Protein AF-A0A1G3QIR7-F1 (afdb_monomer)

Structure (mmCIF, N/CA/C/O backbone):
data_AF-A0A1G3QIR7-F1
#
_entry.id   AF-A0A1G3QIR7-F1
#
loop_
_atom_site.group_PDB
_atom_site.id
_atom_site.type_symbol
_atom_site.label_atom_id
_atom_site.label_alt_id
_atom_site.label_comp_id
_atom_site.label_asym_id
_atom_site.label_entity_id
_atom_site.label_seq_id
_atom_site.pdbx_PDB_ins_code
_atom_site.Cartn_x
_atom_site.Cartn_y
_atom_site.Cartn_z
_atom_site.occupancy
_atom_site.B_iso_or_equiv
_atom_site.auth_seq_id
_atom_site.auth_comp_id
_atom_site.auth_asym_id
_atom_site.auth_atom_id
_atom_site.pdbx_PDB_model_num
ATOM 1 N N . MET A 1 1 ? -0.977 30.554 19.341 1.00 33.47 1 MET A N 1
ATOM 2 C CA . MET A 1 1 ? -2.021 29.923 18.511 1.00 33.47 1 MET A CA 1
ATOM 3 C C . MET A 1 1 ? -1.297 29.178 17.407 1.00 33.47 1 MET A C 1
ATOM 5 O O . MET A 1 1 ? -0.684 29.834 16.578 1.00 33.47 1 MET A O 1
ATOM 9 N N . LYS A 1 2 ? -1.212 27.846 17.498 1.00 32.41 2 LYS A N 1
ATOM 10 C CA . LYS A 1 2 ? -0.685 27.012 16.411 1.00 32.41 2 LYS A CA 1
ATOM 11 C C . LYS A 1 2 ? -1.797 26.920 15.371 1.00 32.41 2 LYS A C 1
ATOM 13 O O . LYS A 1 2 ? -2.916 26.596 15.750 1.00 32.41 2 LYS A O 1
ATOM 18 N N . GLU A 1 3 ? -1.497 27.275 14.129 1.00 35.94 3 GLU A N 1
ATOM 19 C CA . GLU A 1 3 ? -2.380 27.031 12.990 1.00 35.94 3 GLU A CA 1
ATOM 20 C C . GLU A 1 3 ? -2.784 25.553 13.003 1.00 35.94 3 GLU A C 1
ATOM 22 O O . GLU A 1 3 ? -1.920 24.672 13.037 1.00 35.94 3 GLU A O 1
ATOM 27 N N . GLU A 1 4 ? -4.088 25.290 13.055 1.00 37.25 4 GLU A N 1
ATOM 28 C CA . GLU A 1 4 ? -4.647 23.958 12.856 1.00 37.25 4 GLU A CA 1
ATOM 29 C C . GLU A 1 4 ? -4.268 23.525 11.439 1.00 37.25 4 GLU A C 1
ATOM 31 O O . GLU A 1 4 ? -4.827 23.998 10.449 1.00 37.25 4 GLU A O 1
ATOM 36 N N . ARG A 1 5 ? -3.251 22.668 11.325 1.00 45.72 5 ARG A N 1
ATOM 37 C CA . ARG A 1 5 ? -3.038 21.906 10.101 1.00 45.72 5 ARG A CA 1
ATOM 38 C C . ARG A 1 5 ? -4.247 20.991 9.973 1.00 45.72 5 ARG A C 1
ATOM 40 O O . ARG A 1 5 ? -4.401 20.082 10.779 1.00 45.72 5 ARG A O 1
ATOM 47 N N . ASP A 1 6 ? -5.113 21.262 9.001 1.00 52.53 6 ASP A N 1
ATOM 48 C CA . ASP A 1 6 ? -6.174 20.340 8.590 1.00 52.53 6 ASP A CA 1
ATOM 49 C C . ASP A 1 6 ? -5.451 19.127 7.964 1.00 52.53 6 ASP A C 1
ATOM 51 O O . ASP A 1 6 ? -5.106 19.114 6.783 1.00 52.53 6 ASP A O 1
ATOM 55 N N . VAL A 1 7 ? -5.081 18.163 8.813 1.00 57.53 7 VAL A N 1
ATOM 56 C CA . VAL A 1 7 ? -4.316 16.937 8.494 1.00 57.53 7 VAL A CA 1
ATOM 57 C C . VAL A 1 7 ? -4.982 16.142 7.372 1.00 57.53 7 VAL A C 1
ATOM 59 O O . VAL A 1 7 ? -4.335 15.454 6.579 1.00 57.53 7 VAL A O 1
ATOM 62 N N . LEU A 1 8 ? -6.306 16.248 7.313 1.00 63.66 8 LEU A N 1
ATOM 63 C CA . LEU A 1 8 ? -7.156 15.546 6.378 1.00 63.66 8 LEU A CA 1
ATOM 64 C C . LEU A 1 8 ? -7.483 16.467 5.207 1.00 63.66 8 LEU A C 1
ATOM 66 O O . LEU A 1 8 ? -8.132 17.503 5.355 1.00 63.66 8 LEU A O 1
ATOM 70 N N . ASN A 1 9 ? -7.060 16.052 4.013 1.00 65.88 9 ASN A N 1
ATOM 71 C CA . ASN A 1 9 ? -7.535 16.672 2.786 1.00 65.88 9 ASN A CA 1
ATOM 72 C C . ASN A 1 9 ? -9.069 16.516 2.716 1.00 65.88 9 ASN A C 1
ATOM 74 O O . ASN A 1 9 ? -9.583 15.447 3.026 1.00 65.88 9 ASN A O 1
ATOM 78 N N . ARG A 1 10 ? -9.808 17.553 2.307 1.00 77.62 10 ARG A N 1
ATOM 79 C CA . ARG A 1 10 ? -11.273 17.490 2.130 1.00 77.62 10 ARG A CA 1
ATOM 80 C C . ARG A 1 10 ? -11.694 16.903 0.778 1.00 77.62 10 ARG A C 1
ATOM 82 O O . ARG A 1 10 ? -12.881 16.661 0.560 1.00 77.62 10 ARG A O 1
ATOM 89 N N . ASP A 1 11 ? -10.744 16.672 -0.125 1.00 87.81 11 ASP A N 1
ATOM 90 C CA . ASP A 1 11 ? -11.003 16.100 -1.444 1.00 87.81 11 ASP A CA 1
ATOM 91 C C . ASP A 1 11 ? -11.489 14.650 -1.352 1.00 87.81 11 ASP A C 1
ATOM 93 O O . ASP A 1 11 ? -10.944 13.834 -0.613 1.00 87.81 11 ASP A O 1
ATOM 97 N N . LYS A 1 12 ? -12.482 14.280 -2.168 1.00 92.50 12 LYS A N 1
ATOM 98 C CA . LYS A 1 12 ? -12.955 12.884 -2.241 1.00 92.50 12 LYS A CA 1
ATOM 99 C C . LYS A 1 12 ? -11.911 11.923 -2.812 1.00 92.50 12 LYS A C 1
ATOM 101 O O . LYS A 1 12 ? -11.917 10.747 -2.461 1.00 92.50 12 LYS A O 1
ATOM 106 N N . TYR A 1 13 ? -11.044 12.419 -3.689 1.00 95.75 13 TYR A N 1
ATOM 107 C CA . TYR A 1 13 ? -9.988 11.652 -4.339 1.00 95.75 13 TYR A CA 1
ATOM 108 C C . TYR A 1 13 ? -8.649 12.295 -4.014 1.00 95.75 13 TYR A C 1
ATOM 110 O O . TYR A 1 13 ? -8.437 13.469 -4.306 1.00 95.75 13 TYR A O 1
ATOM 118 N N . VAL A 1 14 ? -7.756 11.525 -3.405 1.00 96.62 14 VAL A N 1
ATOM 119 C CA . VAL A 1 14 ? -6.470 12.004 -2.908 1.00 96.62 14 VAL A CA 1
ATOM 120 C C . VAL A 1 14 ? -5.361 11.217 -3.586 1.00 96.62 14 VAL A C 1
ATOM 122 O O . VAL A 1 14 ? -5.343 9.991 -3.551 1.00 96.62 14 VAL A O 1
ATOM 125 N N . MET A 1 15 ? -4.428 11.926 -4.210 1.00 95.75 15 MET A N 1
ATOM 126 C CA . MET A 1 15 ? -3.299 11.336 -4.921 1.00 95.75 15 MET A CA 1
ATOM 127 C C . MET A 1 15 ? -2.013 12.002 -4.422 1.00 95.75 15 MET A C 1
ATOM 129 O O . MET A 1 15 ? -1.835 13.196 -4.675 1.00 95.75 15 MET A O 1
ATOM 133 N N . PRO A 1 16 ? -1.138 11.287 -3.692 1.00 93.31 16 PRO A N 1
ATOM 134 C CA . PRO A 1 16 ? 0.139 11.838 -3.261 1.00 93.31 16 PRO A CA 1
ATOM 135 C C . PRO A 1 16 ? 1.007 12.213 -4.469 1.00 93.31 16 PRO A C 1
ATOM 137 O O . PRO A 1 16 ? 1.248 11.392 -5.365 1.00 93.31 16 PRO A O 1
ATOM 140 N N . GLY A 1 17 ? 1.477 13.462 -4.494 1.00 91.75 17 GLY A N 1
ATOM 141 C CA . GLY A 1 17 ? 2.502 13.894 -5.435 1.00 91.75 17 GLY A CA 1
ATOM 142 C C . GLY A 1 17 ? 3.875 13.288 -5.110 1.00 91.75 17 GLY A C 1
ATOM 143 O O . GLY A 1 17 ? 4.043 12.666 -4.063 1.00 91.75 17 GLY A O 1
ATOM 144 N N . PRO A 1 18 ? 4.879 13.470 -5.983 1.00 89.88 18 PRO A N 1
ATOM 145 C CA . PRO A 1 18 ? 6.249 13.017 -5.734 1.00 89.88 18 PRO A CA 1
ATOM 146 C C . PRO A 1 18 ? 6.798 13.486 -4.375 1.00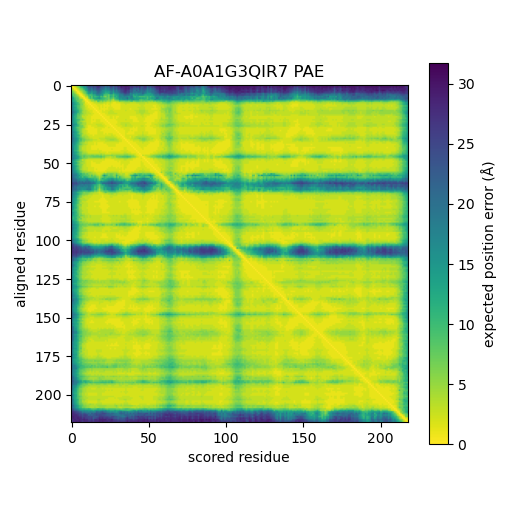 89.88 18 PRO A C 1
ATOM 148 O O . PRO A 1 18 ? 6.770 14.681 -4.090 1.00 89.88 18 PRO A O 1
ATOM 151 N N . ASP A 1 19 ? 7.329 12.560 -3.570 1.00 89.62 19 ASP A N 1
ATOM 152 C CA . ASP A 1 19 ? 7.847 12.792 -2.209 1.00 89.62 19 ASP A CA 1
ATOM 153 C C . ASP A 1 19 ? 6.813 13.355 -1.199 1.00 89.62 19 ASP A C 1
ATOM 155 O O . ASP A 1 19 ? 7.174 13.859 -0.126 1.00 89.62 19 ASP A O 1
ATOM 159 N N . GLU A 1 20 ? 5.517 13.270 -1.510 1.00 92.38 20 GLU A N 1
ATOM 160 C CA . GLU A 1 20 ? 4.443 13.682 -0.606 1.00 92.38 20 GLU A CA 1
ATOM 161 C C . GLU A 1 20 ? 3.877 12.512 0.196 1.00 92.38 20 GLU A C 1
ATOM 163 O O . GLU A 1 20 ? 3.759 11.389 -0.295 1.00 92.38 20 GLU A O 1
ATOM 168 N N . VAL A 1 21 ? 3.441 12.826 1.417 1.00 95.50 21 VAL A N 1
ATOM 169 C CA . VAL A 1 21 ? 2.568 11.988 2.240 1.00 95.50 21 VAL A CA 1
ATOM 170 C C . VAL A 1 21 ? 1.166 12.586 2.210 1.00 95.50 21 VAL A C 1
ATOM 172 O O . VAL A 1 21 ? 0.997 13.800 2.351 1.00 95.50 21 VAL A O 1
ATOM 175 N N . LYS A 1 22 ? 0.147 11.744 2.036 1.00 96.25 22 LYS A N 1
ATOM 176 C CA . LYS A 1 22 ? -1.257 12.143 2.177 1.00 96.25 22 LYS A CA 1
ATOM 177 C C . LYS A 1 22 ? -2.012 11.147 3.036 1.00 96.25 22 LYS A C 1
ATOM 179 O O . LYS A 1 22 ? -1.756 9.947 2.962 1.00 96.25 22 LYS A O 1
ATOM 184 N N . CYS A 1 23 ? -2.986 11.666 3.775 1.00 95.75 23 CYS A N 1
ATOM 185 C CA . CYS A 1 23 ? -3.906 10.888 4.591 1.00 95.75 23 CYS A CA 1
ATOM 186 C C . CYS A 1 23 ? -5.335 11.021 4.067 1.00 95.75 23 CYS A C 1
ATOM 188 O O . CYS A 1 23 ? -5.716 12.066 3.532 1.00 95.75 23 CYS A O 1
ATOM 190 N N . ILE A 1 24 ? -6.115 9.961 4.243 1.00 95.50 24 ILE A N 1
ATOM 191 C CA . ILE A 1 24 ? -7.542 9.918 3.950 1.00 95.50 24 ILE A CA 1
ATOM 192 C C . ILE A 1 24 ? -8.318 9.340 5.140 1.00 95.50 24 ILE A C 1
ATOM 194 O O . ILE A 1 24 ? -7.818 8.500 5.893 1.00 95.50 24 ILE A O 1
ATOM 198 N N . ALA A 1 25 ? -9.561 9.782 5.275 1.00 94.12 25 ALA A N 1
ATOM 199 C CA . ALA A 1 25 ? -10.549 9.342 6.249 1.00 94.12 25 ALA A CA 1
ATOM 200 C C . ALA A 1 25 ? -11.723 8.618 5.545 1.00 94.12 25 ALA A C 1
ATOM 202 O O . ALA A 1 25 ? -11.760 8.547 4.309 1.00 94.12 25 ALA A O 1
ATOM 203 N N . PRO A 1 26 ? -12.697 8.059 6.291 1.00 94.25 26 PRO A N 1
ATOM 204 C CA . PRO A 1 26 ? -13.849 7.395 5.691 1.00 94.25 26 PRO A CA 1
ATOM 205 C C . PRO A 1 26 ? -14.621 8.311 4.729 1.00 94.25 26 PRO A C 1
ATOM 207 O O . PRO A 1 26 ? -14.871 9.479 5.022 1.00 94.25 26 PRO A O 1
ATOM 210 N N . GLY A 1 27 ? -15.020 7.766 3.579 1.00 94.44 27 GLY A N 1
ATOM 211 C CA . GLY A 1 27 ? -15.680 8.495 2.492 1.00 94.44 27 GLY A CA 1
ATOM 212 C C . GLY A 1 27 ? -14.730 9.040 1.418 1.00 94.44 27 GLY A C 1
ATOM 213 O O . GLY A 1 27 ? -15.197 9.668 0.465 1.00 94.44 27 GLY A O 1
ATOM 214 N N . GLN A 1 28 ? -13.423 8.796 1.541 1.00 96.56 28 GLN A N 1
ATOM 215 C CA . GLN A 1 28 ? -12.402 9.219 0.581 1.00 96.56 28 GLN A CA 1
ATOM 216 C C . GLN A 1 28 ? -11.741 8.029 -0.124 1.00 96.56 28 GLN A C 1
ATOM 218 O O . GLN A 1 28 ? -11.788 6.887 0.337 1.00 96.56 28 GLN A O 1
ATOM 223 N N . THR A 1 29 ? -11.110 8.311 -1.264 1.00 98.06 29 THR A N 1
ATOM 224 C CA . THR A 1 29 ? -10.342 7.346 -2.054 1.00 98.06 29 THR A CA 1
ATOM 225 C C . THR A 1 29 ? -8.918 7.835 -2.268 1.00 98.06 29 THR A C 1
ATOM 227 O O . THR A 1 29 ? -8.706 8.927 -2.792 1.00 98.06 29 THR A O 1
ATOM 230 N N . LEU A 1 30 ? -7.946 7.007 -1.904 1.00 98.25 30 LEU A N 1
ATOM 231 C CA . LEU A 1 30 ? -6.532 7.215 -2.192 1.00 98.25 30 LEU A CA 1
ATOM 232 C C . LEU A 1 30 ? -6.204 6.566 -3.540 1.00 98.25 30 LEU A C 1
ATOM 234 O O . LEU A 1 30 ? -6.592 5.423 -3.766 1.00 98.25 30 LEU A O 1
ATOM 238 N N . ILE A 1 31 ? -5.482 7.265 -4.414 1.00 98.00 31 ILE A N 1
ATOM 239 C CA . ILE A 1 31 ? -5.075 6.771 -5.737 1.00 98.00 31 ILE A CA 1
ATOM 240 C C . ILE A 1 31 ? -3.553 6.832 -5.858 1.00 98.00 31 ILE A C 1
ATOM 242 O O . ILE A 1 31 ? -2.936 7.847 -5.535 1.00 98.00 31 ILE A O 1
ATOM 246 N N . LEU A 1 32 ? -2.958 5.754 -6.367 1.00 97.44 32 LEU A N 1
ATOM 247 C CA . LEU A 1 32 ? -1.532 5.626 -6.638 1.00 97.44 32 LEU A CA 1
ATOM 248 C C . LEU A 1 32 ? -1.309 5.191 -8.087 1.00 97.44 32 LEU A C 1
ATOM 250 O O . LEU A 1 32 ? -1.933 4.246 -8.567 1.00 97.44 32 LEU A O 1
ATOM 254 N N . VAL A 1 33 ? -0.375 5.861 -8.760 1.00 94.56 33 VAL A N 1
ATOM 255 C CA . VAL A 1 33 ? 0.108 5.496 -10.097 1.00 94.56 33 VAL A CA 1
ATOM 256 C C . VAL A 1 33 ? 1.618 5.345 -10.011 1.00 94.56 33 VAL A C 1
ATOM 258 O O . VAL A 1 33 ? 2.338 6.332 -9.856 1.00 94.56 33 VAL A O 1
ATOM 261 N N . LEU A 1 34 ? 2.092 4.103 -10.069 1.00 93.44 34 LEU A N 1
ATOM 262 C CA . LEU A 1 34 ? 3.457 3.749 -9.711 1.00 93.44 34 LEU A CA 1
ATOM 263 C C . LEU A 1 34 ? 4.187 3.128 -10.898 1.00 93.44 34 LEU A C 1
ATOM 265 O O . LEU A 1 34 ? 3.863 2.039 -11.364 1.00 93.44 34 LEU A O 1
ATOM 269 N N . GLY A 1 35 ? 5.190 3.860 -11.385 1.00 90.00 35 GLY A N 1
ATOM 270 C CA . GLY A 1 35 ? 6.198 3.350 -12.309 1.00 90.00 35 GLY A CA 1
ATOM 271 C C . GLY A 1 35 ? 7.363 2.753 -11.526 1.00 90.00 35 GLY A C 1
ATOM 272 O O . GLY A 1 35 ? 7.201 1.771 -10.818 1.00 90.00 35 GLY A O 1
ATOM 273 N N . SER A 1 36 ? 8.544 3.371 -11.607 1.00 89.12 36 SER A N 1
ATOM 274 C CA . SER A 1 36 ? 9.729 2.949 -10.836 1.00 89.12 36 SER A CA 1
ATOM 275 C C . SER A 1 36 ? 9.734 3.397 -9.368 1.00 89.12 36 SER A C 1
ATOM 277 O O . SER A 1 36 ? 10.598 2.976 -8.598 1.00 89.12 36 SER A O 1
ATOM 279 N N . CYS A 1 37 ? 8.817 4.287 -8.996 1.00 92.88 37 CYS A N 1
ATOM 280 C CA . CYS A 1 37 ? 8.569 4.714 -7.623 1.00 92.88 37 CYS A CA 1
ATOM 281 C C . CYS A 1 37 ? 7.889 3.605 -6.815 1.00 92.88 37 CYS A C 1
ATOM 283 O O . CYS A 1 37 ? 7.287 2.695 -7.380 1.00 92.88 37 CYS A O 1
ATOM 285 N N . ILE A 1 38 ? 7.978 3.694 -5.493 1.00 95.88 38 ILE A N 1
ATOM 286 C CA . ILE A 1 38 ? 7.342 2.763 -4.560 1.00 95.88 38 ILE A CA 1
ATOM 287 C C . ILE A 1 38 ? 6.453 3.541 -3.593 1.00 95.88 38 ILE A C 1
ATOM 289 O O . ILE A 1 38 ? 6.691 4.720 -3.327 1.00 95.88 38 ILE A O 1
ATOM 293 N N . SER A 1 39 ? 5.422 2.890 -3.075 1.00 97.88 39 SER A N 1
ATOM 294 C CA . SER A 1 39 ? 4.558 3.457 -2.049 1.00 97.88 39 SER A CA 1
ATOM 295 C C . SER A 1 39 ? 4.347 2.456 -0.928 1.00 97.88 39 SER A C 1
ATOM 297 O O . SER A 1 39 ? 4.167 1.261 -1.172 1.00 97.88 39 SER A O 1
ATOM 299 N N . THR A 1 40 ? 4.347 2.965 0.298 1.00 98.25 40 THR A N 1
ATOM 300 C CA . THR A 1 40 ? 3.784 2.277 1.454 1.00 98.25 40 THR A CA 1
ATOM 301 C C . THR A 1 40 ? 2.426 2.872 1.764 1.00 98.25 40 THR A C 1
ATOM 303 O O . THR A 1 40 ? 2.323 4.073 2.025 1.00 98.25 40 THR A O 1
ATOM 306 N N . VAL A 1 41 ? 1.411 2.022 1.800 1.00 98.50 41 VAL A N 1
ATOM 307 C CA . VAL A 1 41 ? 0.068 2.354 2.264 1.00 98.50 41 VAL A CA 1
ATOM 308 C C . VAL A 1 41 ? -0.084 1.826 3.680 1.00 98.50 41 VAL A C 1
ATOM 310 O O . VAL A 1 41 ? -0.020 0.622 3.910 1.00 98.50 41 VAL A O 1
ATOM 313 N N . PHE A 1 42 ? -0.287 2.728 4.628 1.00 98.31 42 PHE A N 1
ATOM 314 C CA . PHE A 1 42 ? -0.533 2.427 6.029 1.00 98.31 42 PHE A CA 1
ATOM 315 C C . PHE A 1 42 ? -2.005 2.564 6.354 1.00 98.31 42 PHE A C 1
ATOM 317 O O . PHE A 1 42 ? -2.637 3.525 5.920 1.00 98.31 42 PHE A O 1
ATOM 324 N N . ILE A 1 43 ? -2.518 1.648 7.170 1.00 98.06 43 ILE A N 1
ATOM 325 C CA . ILE A 1 43 ? -3.856 1.733 7.746 1.00 98.06 43 ILE A CA 1
ATOM 326 C C . ILE A 1 43 ? -3.773 1.743 9.265 1.00 98.06 43 ILE A C 1
ATOM 328 O O . ILE A 1 43 ? -3.042 0.949 9.859 1.00 98.06 43 ILE A O 1
ATOM 332 N N . GLY A 1 44 ? -4.534 2.640 9.879 1.00 96.75 44 GLY A N 1
ATOM 333 C CA . GLY A 1 44 ? -4.632 2.785 11.322 1.00 96.75 44 GLY A CA 1
ATOM 334 C C . GLY A 1 44 ? -6.070 2.679 11.817 1.00 96.75 44 GLY A C 1
ATOM 335 O O . GLY A 1 44 ? -6.995 3.106 11.121 1.00 96.75 44 GLY A O 1
ATOM 336 N N . ARG A 1 45 ? -6.249 2.136 13.025 1.00 95.31 45 ARG A N 1
ATOM 337 C CA . ARG A 1 45 ? -7.538 2.016 13.717 1.00 95.31 45 ARG A CA 1
ATOM 338 C C . ARG A 1 45 ? -7.551 2.842 15.004 1.00 95.31 45 ARG A C 1
ATOM 340 O O . ARG A 1 45 ? -6.710 2.669 15.872 1.00 95.31 45 ARG A O 1
ATOM 347 N N . SER A 1 46 ? -8.565 3.686 15.149 1.00 90.62 46 SER A N 1
ATOM 348 C CA . SER A 1 46 ? -8.931 4.377 16.392 1.00 90.62 46 SER A CA 1
ATOM 349 C C . SER A 1 46 ? -10.442 4.198 16.605 1.00 90.62 46 SER A C 1
ATOM 351 O O . SER A 1 46 ? -10.944 3.078 16.547 1.00 90.62 46 SER A O 1
ATOM 353 N N . ARG A 1 47 ? -11.207 5.284 16.771 1.00 86.88 47 ARG A N 1
ATOM 354 C CA . ARG A 1 47 ? -12.686 5.281 16.716 1.00 86.88 47 ARG A CA 1
ATOM 355 C C . ARG A 1 47 ? -13.248 4.995 15.317 1.00 86.88 47 ARG A C 1
ATOM 357 O O . ARG A 1 47 ? -14.441 4.766 15.169 1.00 86.88 47 ARG A O 1
ATOM 364 N N . GLY A 1 48 ? -12.390 5.058 14.309 1.00 92.69 48 GLY A N 1
ATOM 365 C CA . GLY A 1 48 ? -12.641 4.689 12.924 1.00 92.69 48 GLY A CA 1
ATOM 366 C C . GLY A 1 48 ? -11.316 4.318 12.267 1.00 92.69 48 GLY A C 1
ATOM 367 O O . GLY A 1 48 ? -10.302 4.165 12.954 1.00 92.69 48 GLY A O 1
ATOM 368 N N . TYR A 1 49 ? -11.317 4.201 10.947 1.00 96.81 49 TYR A N 1
ATOM 369 C CA . TYR A 1 49 ? -10.131 3.833 10.184 1.00 96.81 49 TYR A CA 1
ATOM 370 C C . TYR A 1 49 ? -9.592 5.022 9.399 1.00 96.81 49 TYR A C 1
ATOM 372 O O . TYR A 1 49 ? -10.359 5.865 8.935 1.00 96.81 49 TYR A O 1
ATOM 380 N N . PHE A 1 50 ? -8.274 5.064 9.233 1.00 97.06 50 PHE A N 1
ATOM 381 C CA . PHE A 1 50 ? -7.576 6.077 8.447 1.00 97.06 50 PHE A CA 1
ATOM 382 C C . PHE A 1 50 ? -6.490 5.413 7.613 1.00 97.06 50 PHE A C 1
ATOM 384 O O . PHE A 1 50 ? -5.847 4.465 8.068 1.00 97.06 50 PHE A O 1
ATOM 391 N N . LEU A 1 51 ? -6.279 5.918 6.403 1.00 97.50 51 LEU A N 1
ATOM 392 C CA . LEU A 1 51 ? -5.207 5.470 5.521 1.00 97.50 51 LEU A CA 1
ATOM 393 C C . LEU A 1 51 ? -4.231 6.614 5.285 1.00 97.50 51 LEU A C 1
ATOM 395 O O . LEU A 1 51 ? -4.644 7.758 5.119 1.00 97.50 51 LEU A O 1
ATOM 399 N N . ALA A 1 52 ? -2.949 6.293 5.198 1.00 97.62 52 ALA A N 1
ATOM 400 C CA . ALA A 1 52 ? -1.926 7.218 4.743 1.00 97.62 52 ALA A CA 1
ATOM 401 C C . ALA A 1 52 ? -1.037 6.535 3.715 1.00 97.62 52 ALA A C 1
ATOM 403 O O . ALA A 1 52 ? -0.744 5.347 3.833 1.00 97.62 52 ALA A O 1
ATOM 404 N N . ALA A 1 53 ? -0.585 7.279 2.717 1.00 98.25 53 ALA A N 1
ATOM 405 C CA . ALA A 1 53 ? 0.390 6.772 1.771 1.00 98.25 53 ALA A CA 1
ATOM 406 C C . ALA A 1 53 ? 1.379 7.844 1.355 1.00 98.25 53 ALA A C 1
ATOM 408 O O . ALA A 1 53 ? 1.081 9.040 1.376 1.00 98.25 53 ALA A O 1
ATOM 409 N N . ASN A 1 54 ? 2.551 7.376 0.951 1.00 96.81 54 ASN A N 1
ATOM 410 C CA . ASN A 1 54 ? 3.600 8.193 0.368 1.00 96.81 54 ASN A CA 1
ATOM 411 C C . ASN A 1 54 ? 3.782 7.894 -1.124 1.00 96.81 54 ASN A C 1
ATOM 413 O O . ASN A 1 54 ? 3.214 6.943 -1.661 1.00 96.81 54 ASN A O 1
ATOM 417 N N . HIS A 1 55 ? 4.598 8.698 -1.795 1.00 94.75 55 HIS A N 1
ATOM 418 C CA . HIS A 1 55 ? 5.042 8.439 -3.161 1.00 94.75 55 HIS A CA 1
ATOM 419 C C . HIS A 1 55 ? 6.559 8.612 -3.231 1.00 94.75 55 HIS A C 1
ATOM 421 O O . HIS A 1 55 ? 7.079 9.672 -3.583 1.00 94.75 55 HIS A O 1
ATOM 427 N N . ILE A 1 56 ? 7.277 7.540 -2.908 1.00 92.94 56 ILE A N 1
ATOM 428 C CA . ILE A 1 56 ? 8.735 7.542 -2.822 1.00 92.94 56 ILE A CA 1
ATOM 429 C C . ILE A 1 56 ? 9.314 7.403 -4.232 1.00 92.94 56 ILE A C 1
ATOM 431 O O . ILE A 1 56 ? 9.230 6.340 -4.857 1.00 92.94 56 ILE A O 1
ATOM 435 N N . ILE A 1 57 ? 9.929 8.473 -4.744 1.00 89.06 57 ILE A N 1
ATOM 436 C CA . ILE A 1 57 ? 10.579 8.439 -6.062 1.00 89.06 57 ILE A CA 1
ATOM 437 C C . ILE A 1 57 ? 11.940 7.745 -5.973 1.00 89.06 57 ILE A C 1
ATOM 439 O O . ILE A 1 57 ? 12.240 6.854 -6.774 1.00 89.06 57 ILE A O 1
ATOM 443 N N . ILE A 1 58 ? 12.748 8.141 -4.985 1.00 82.38 58 ILE A N 1
ATOM 444 C CA . ILE A 1 58 ? 14.049 7.549 -4.663 1.00 82.38 58 ILE A CA 1
ATOM 445 C C . ILE A 1 58 ? 14.131 7.405 -3.141 1.00 82.38 58 ILE A C 1
ATOM 447 O O . ILE A 1 58 ? 14.135 8.392 -2.412 1.00 82.38 58 ILE A O 1
ATOM 451 N N . ALA A 1 59 ? 14.225 6.169 -2.660 1.00 72.25 59 ALA A N 1
ATOM 452 C CA . ALA A 1 59 ? 14.185 5.850 -1.237 1.00 72.25 59 ALA A CA 1
ATOM 453 C C . ALA A 1 59 ? 15.404 6.365 -0.461 1.00 72.25 59 ALA A C 1
ATOM 455 O O . ALA A 1 59 ? 15.297 6.649 0.734 1.00 72.25 59 ALA A O 1
ATOM 456 N N . LYS A 1 60 ? 16.547 6.533 -1.132 1.00 79.00 60 LYS A N 1
ATOM 457 C CA . LYS A 1 60 ? 17.763 7.105 -0.554 1.00 79.00 60 LYS A CA 1
ATOM 458 C C . LYS A 1 60 ? 17.954 8.547 -1.004 1.00 79.00 60 LYS A C 1
ATOM 460 O O . LYS A 1 60 ? 18.054 8.830 -2.195 1.00 79.00 60 LYS A O 1
ATOM 465 N N . GLU A 1 61 ? 18.051 9.457 -0.044 1.00 73.06 61 GLU A N 1
ATOM 466 C CA . GLU A 1 61 ? 18.254 10.874 -0.333 1.00 73.06 61 GLU A CA 1
ATOM 467 C C . GLU A 1 61 ? 19.587 11.108 -1.064 1.00 73.06 61 GLU A C 1
ATOM 469 O O . GLU A 1 61 ? 20.619 10.519 -0.727 1.00 73.06 61 GLU A O 1
ATOM 474 N N . LEU A 1 62 ? 19.572 11.985 -2.070 1.00 68.56 62 LEU A N 1
ATOM 475 C CA . LEU A 1 62 ? 20.763 12.361 -2.827 1.00 68.56 62 LEU A CA 1
ATOM 476 C C . LEU A 1 62 ? 21.075 13.835 -2.574 1.00 68.56 62 LEU A C 1
ATOM 478 O O . LEU A 1 62 ? 20.321 14.705 -3.000 1.00 68.56 62 LEU A O 1
ATOM 482 N N . GLN A 1 63 ? 22.240 14.132 -1.988 1.00 59.69 63 GLN A N 1
ATOM 483 C CA . GLN A 1 63 ? 22.638 15.503 -1.616 1.00 59.69 63 GLN A CA 1
ATOM 484 C C . GLN A 1 63 ? 22.681 16.520 -2.775 1.00 59.69 63 GLN A C 1
ATOM 486 O O . GLN A 1 63 ? 22.772 17.721 -2.537 1.00 59.69 63 GLN A O 1
ATOM 491 N N . ARG A 1 64 ? 22.651 16.066 -4.034 1.00 59.62 64 ARG A N 1
ATOM 492 C CA . ARG A 1 64 ? 22.651 16.919 -5.238 1.00 59.62 64 ARG A CA 1
ATOM 493 C C . ARG A 1 64 ? 21.466 16.649 -6.177 1.00 59.62 64 ARG A C 1
ATOM 495 O O . ARG A 1 64 ? 21.501 17.062 -7.333 1.00 59.62 64 ARG A O 1
ATOM 502 N N . GLY A 1 65 ? 20.443 15.926 -5.719 1.00 58.69 65 GLY A N 1
ATOM 503 C CA . GLY A 1 65 ? 19.282 15.560 -6.530 1.00 58.69 65 GLY A CA 1
ATOM 504 C C . GLY A 1 65 ? 18.162 16.602 -6.476 1.00 58.69 65 GLY A C 1
ATOM 505 O O . GLY A 1 65 ? 17.814 17.094 -5.410 1.00 58.69 65 GLY A O 1
ATOM 506 N N . VAL A 1 66 ? 17.543 16.902 -7.622 1.00 61.28 66 VAL A N 1
ATOM 507 C CA . VAL A 1 66 ? 16.337 17.760 -7.687 1.00 61.28 66 VAL A CA 1
ATOM 508 C C . VAL A 1 66 ? 15.062 16.977 -7.331 1.00 61.28 66 VAL A C 1
ATOM 510 O O . VAL A 1 66 ? 14.075 17.574 -6.914 1.00 61.28 66 VAL A O 1
ATOM 513 N N . ILE A 1 67 ? 15.093 15.647 -7.484 1.00 60.38 67 ILE A N 1
ATOM 514 C CA . ILE A 1 67 ? 13.913 14.761 -7.476 1.00 60.38 67 ILE A CA 1
ATOM 515 C C . ILE A 1 67 ? 13.881 13.822 -6.247 1.00 60.38 67 ILE A C 1
ATOM 517 O O . ILE A 1 67 ? 12.845 13.247 -5.963 1.00 60.38 67 ILE A O 1
ATOM 521 N N . ALA A 1 68 ? 14.990 13.679 -5.508 1.00 68.00 68 ALA A N 1
ATOM 522 C CA . ALA A 1 68 ? 15.124 12.791 -4.342 1.00 68.00 68 ALA A CA 1
ATOM 523 C C . ALA A 1 68 ? 15.338 13.604 -3.062 1.00 68.00 68 ALA A C 1
ATOM 525 O O . ALA A 1 68 ? 16.421 13.560 -2.471 1.00 68.00 68 ALA A O 1
ATOM 526 N N . LYS A 1 69 ? 14.348 14.422 -2.692 1.00 77.00 69 LYS A N 1
ATOM 527 C CA . LYS A 1 69 ? 14.499 15.368 -1.574 1.00 77.00 69 LYS A CA 1
ATOM 528 C C . LYS A 1 69 ? 14.162 14.738 -0.231 1.00 77.00 69 LYS A C 1
ATOM 530 O O . LYS A 1 69 ? 14.521 15.292 0.804 1.00 77.00 69 LYS A O 1
ATOM 535 N N . ARG A 1 70 ? 13.430 13.621 -0.233 1.00 86.31 70 ARG A N 1
ATOM 536 C CA . ARG A 1 70 ? 12.973 12.958 0.989 1.00 86.31 70 ARG A CA 1
ATOM 537 C C . ARG A 1 70 ? 13.172 11.456 0.880 1.00 86.31 70 ARG A C 1
ATOM 539 O O . ARG A 1 70 ? 12.616 10.818 -0.005 1.00 86.31 70 ARG A O 1
ATOM 546 N N . SER A 1 71 ? 13.939 10.889 1.805 1.00 89.69 71 SER A N 1
ATOM 547 C CA . SER A 1 71 ? 14.147 9.441 1.883 1.00 89.69 71 SER A CA 1
ATOM 548 C C . SER A 1 71 ? 12.865 8.682 2.248 1.00 89.69 71 SER A C 1
ATOM 550 O O . SER A 1 71 ? 11.934 9.250 2.824 1.00 89.69 71 SER A O 1
ATOM 552 N N . ALA A 1 72 ? 12.852 7.371 1.990 1.00 92.44 72 ALA A N 1
ATOM 553 C CA . ALA A 1 72 ? 11.790 6.469 2.439 1.00 92.44 72 ALA A CA 1
ATOM 554 C C . ALA A 1 72 ? 11.607 6.535 3.960 1.00 92.44 72 ALA A C 1
ATOM 556 O O . ALA A 1 72 ? 10.479 6.617 4.434 1.00 92.44 72 ALA A O 1
ATOM 557 N N . ARG A 1 73 ? 12.716 6.587 4.716 1.00 94.69 73 ARG A N 1
ATOM 558 C CA . ARG A 1 73 ? 12.707 6.778 6.174 1.00 94.69 73 ARG A CA 1
ATOM 559 C C . ARG A 1 73 ? 11.913 8.018 6.559 1.00 94.69 73 ARG A C 1
ATOM 561 O O . ARG A 1 73 ? 10.970 7.907 7.320 1.00 94.69 73 ARG A O 1
ATOM 568 N N . HIS A 1 74 ? 12.264 9.174 5.998 1.00 94.69 74 HIS A N 1
ATOM 569 C CA . HIS A 1 74 ? 11.611 10.436 6.339 1.00 94.69 74 HIS A CA 1
ATOM 570 C C . HIS A 1 74 ? 10.109 10.396 6.015 1.00 94.69 74 HIS A C 1
ATOM 572 O O . HIS A 1 74 ? 9.294 10.799 6.838 1.00 94.69 74 HIS A O 1
ATOM 578 N N . GLN A 1 75 ? 9.727 9.883 4.844 1.00 95.44 75 GLN A N 1
ATOM 579 C CA . GLN A 1 75 ? 8.316 9.818 4.452 1.00 95.44 75 GLN A CA 1
ATOM 580 C C . GLN A 1 75 ? 7.516 8.812 5.303 1.00 95.44 75 GLN A C 1
ATOM 582 O O . GLN A 1 75 ? 6.367 9.077 5.640 1.00 95.44 75 GLN A O 1
ATOM 587 N N . ILE A 1 76 ? 8.105 7.672 5.681 1.00 96.81 76 ILE A N 1
ATOM 588 C CA . ILE A 1 76 ? 7.460 6.697 6.575 1.00 96.81 76 ILE A CA 1
ATOM 589 C C . ILE A 1 76 ? 7.366 7.255 7.996 1.00 96.81 76 ILE A C 1
ATOM 591 O O . ILE A 1 76 ? 6.293 7.211 8.583 1.00 96.81 76 ILE A O 1
ATOM 595 N N . ASP A 1 77 ? 8.433 7.848 8.530 1.00 95.88 77 ASP A N 1
ATOM 596 C CA . ASP A 1 77 ? 8.423 8.461 9.861 1.00 95.88 77 ASP A CA 1
ATOM 597 C C . ASP A 1 77 ? 7.387 9.596 9.955 1.00 95.88 77 ASP A C 1
ATOM 599 O O . ASP A 1 77 ? 6.752 9.750 10.996 1.00 95.88 77 ASP A O 1
ATOM 603 N N . GLU A 1 78 ? 7.164 10.356 8.873 1.00 96.00 78 GLU A N 1
ATOM 604 C CA . GLU A 1 78 ? 6.075 11.340 8.792 1.00 96.00 78 GLU A CA 1
ATOM 605 C C . GLU A 1 78 ? 4.698 10.673 8.901 1.00 96.00 78 GLU A C 1
ATOM 607 O O . GLU A 1 78 ? 3.878 11.124 9.696 1.00 96.00 78 GLU A O 1
ATOM 612 N N . ILE A 1 79 ? 4.451 9.582 8.166 1.00 96.94 79 ILE A N 1
ATOM 613 C CA . ILE A 1 79 ? 3.205 8.810 8.292 1.00 96.94 79 ILE A CA 1
ATOM 614 C C . ILE A 1 79 ? 3.010 8.343 9.741 1.00 96.94 79 ILE A C 1
ATOM 616 O O . ILE A 1 79 ? 1.941 8.539 10.318 1.00 96.94 79 ILE A O 1
ATOM 620 N N . LEU A 1 80 ? 4.044 7.751 10.345 1.00 96.06 80 LEU A N 1
ATOM 621 C CA . LEU A 1 80 ? 3.991 7.261 11.724 1.00 96.06 80 LEU A CA 1
ATOM 622 C C . LEU A 1 80 ? 3.735 8.397 12.725 1.00 96.06 80 LEU A C 1
ATOM 624 O O . LEU A 1 80 ? 2.997 8.207 13.692 1.00 96.06 80 LEU A O 1
ATOM 628 N N . ALA A 1 81 ? 4.329 9.571 12.501 1.00 95.75 81 ALA A N 1
ATOM 629 C CA . ALA A 1 81 ? 4.104 10.753 13.324 1.00 95.75 81 ALA A CA 1
ATOM 630 C C . ALA A 1 81 ? 2.667 11.271 13.195 1.00 95.75 81 ALA A C 1
ATOM 632 O O . ALA A 1 81 ? 2.059 11.549 14.220 1.00 95.75 81 ALA A O 1
ATOM 633 N N . ILE A 1 82 ? 2.093 11.323 11.987 1.00 95.19 82 ILE A N 1
ATOM 634 C CA . ILE A 1 82 ? 0.684 11.702 11.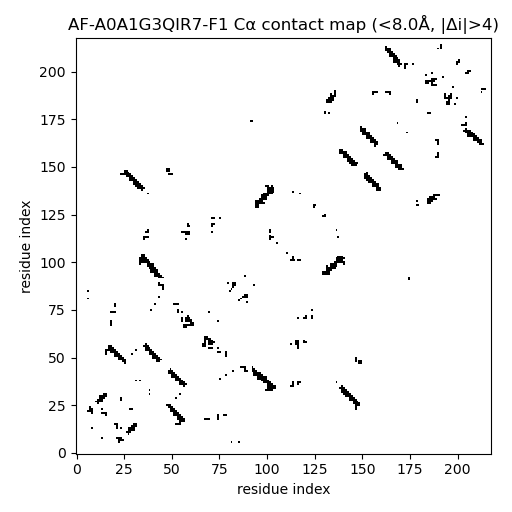789 1.00 95.19 82 ILE A CA 1
ATOM 635 C C . ILE A 1 82 ? -0.236 10.748 12.561 1.00 95.19 82 ILE A C 1
ATOM 637 O O . ILE A 1 82 ? -1.074 11.187 13.349 1.00 95.19 82 ILE A O 1
ATOM 641 N N . PHE A 1 83 ? -0.049 9.433 12.405 1.00 95.94 83 PHE A N 1
ATOM 642 C CA . PHE A 1 83 ? -0.863 8.455 13.127 1.00 95.94 83 PHE A CA 1
ATOM 643 C C . PHE A 1 83 ? -0.750 8.609 14.645 1.00 95.94 83 PHE A C 1
ATOM 645 O O . PHE A 1 83 ? -1.772 8.647 15.326 1.00 95.94 83 PHE A O 1
ATOM 652 N N . ARG A 1 84 ? 0.466 8.747 15.178 1.00 95.50 84 ARG A N 1
ATOM 653 C CA . ARG A 1 84 ? 0.688 8.852 16.623 1.00 95.50 84 ARG A CA 1
ATOM 654 C C . ARG A 1 84 ? 0.226 10.192 17.193 1.00 95.50 84 ARG A C 1
ATOM 656 O O . ARG A 1 84 ? -0.509 10.216 18.171 1.00 95.50 84 ARG A O 1
ATOM 663 N N . ASP A 1 85 ? 0.702 11.291 16.621 1.00 94.50 85 ASP A N 1
ATOM 664 C CA . ASP A 1 85 ? 0.607 12.621 17.226 1.00 94.50 85 ASP A CA 1
ATOM 665 C C . ASP A 1 85 ? -0.734 13.298 16.921 1.00 94.50 85 ASP A C 1
ATOM 667 O O . ASP A 1 85 ? -1.203 14.110 17.718 1.00 94.50 85 ASP A O 1
ATOM 671 N N . GLU A 1 86 ? -1.351 12.971 15.782 1.00 92.44 86 GLU A N 1
ATOM 672 C CA . GLU A 1 86 ? -2.566 13.640 15.305 1.00 92.44 86 GLU A CA 1
ATOM 673 C C . GLU A 1 86 ? -3.805 12.738 15.392 1.00 92.44 86 GLU A C 1
ATOM 675 O O . GLU A 1 86 ? -4.908 13.243 15.605 1.00 92.44 86 GLU A O 1
ATOM 680 N N . LEU A 1 87 ? -3.642 11.412 15.275 1.00 92.12 87 LEU A N 1
ATOM 681 C CA . LEU A 1 87 ? -4.755 10.451 15.292 1.00 92.12 87 LEU A CA 1
ATOM 682 C C . LEU A 1 87 ? -4.793 9.539 16.531 1.00 92.12 87 LEU A C 1
ATOM 684 O O . LEU A 1 87 ? -5.767 8.801 16.691 1.00 92.12 87 LEU A O 1
ATOM 688 N N . ASP A 1 88 ? -3.781 9.604 17.405 1.00 93.69 88 ASP A N 1
ATOM 689 C CA . ASP A 1 88 ? -3.630 8.744 18.591 1.00 93.69 88 ASP A CA 1
ATOM 690 C C . ASP A 1 88 ? -3.669 7.238 18.246 1.00 93.69 88 ASP A C 1
ATOM 692 O O . ASP A 1 88 ? -4.339 6.428 18.887 1.00 93.69 88 ASP A O 1
ATOM 696 N N . ILE A 1 89 ? -2.976 6.861 17.166 1.00 94.00 89 ILE A N 1
ATOM 697 C CA . ILE A 1 89 ? -2.871 5.492 16.647 1.00 94.00 89 ILE A CA 1
ATOM 698 C C . ILE A 1 89 ? -1.409 5.041 16.701 1.00 94.00 89 ILE A C 1
ATOM 700 O O . ILE A 1 89 ? -0.529 5.672 16.114 1.00 94.00 89 ILE A O 1
ATOM 704 N N . ALA A 1 90 ? -1.139 3.912 17.361 1.00 89.50 90 ALA A N 1
ATOM 705 C CA . ALA A 1 90 ? 0.205 3.346 17.460 1.00 89.50 90 ALA A CA 1
ATOM 706 C C . ALA A 1 90 ? 0.200 1.821 17.663 1.00 89.50 90 ALA A C 1
ATOM 708 O O . ALA A 1 90 ? -0.810 1.211 18.018 1.00 89.50 90 ALA A O 1
ATOM 709 N N . GLY A 1 91 ? 1.372 1.203 17.483 1.00 88.31 91 GLY A N 1
ATOM 710 C CA . GLY A 1 91 ? 1.594 -0.215 17.772 1.00 88.31 91 GLY A CA 1
ATOM 711 C C . GLY A 1 91 ? 0.667 -1.130 16.969 1.00 88.31 91 GLY A C 1
ATOM 712 O O . GLY A 1 91 ? 0.573 -1.005 15.754 1.00 88.31 91 GLY A O 1
ATOM 713 N N . LYS A 1 92 ? -0.040 -2.035 17.658 1.00 89.81 92 LYS A N 1
ATOM 714 C CA . LYS A 1 92 ? -0.926 -3.046 17.044 1.00 89.81 92 LYS A CA 1
ATOM 715 C C . LYS A 1 92 ? -2.095 -2.471 16.234 1.00 89.81 92 LYS A C 1
ATOM 717 O O . LYS A 1 92 ? -2.711 -3.191 15.451 1.00 89.81 92 LYS A O 1
ATOM 722 N N . ASP A 1 93 ? -2.428 -1.204 16.464 1.00 93.69 93 ASP A N 1
ATOM 723 C CA . ASP A 1 93 ? -3.518 -0.507 15.787 1.00 93.69 93 ASP A CA 1
ATOM 724 C C . ASP A 1 93 ? -3.048 0.206 14.509 1.00 93.69 93 ASP A C 1
ATOM 726 O O . ASP A 1 93 ? -3.823 0.923 13.881 1.00 93.69 93 ASP A O 1
ATOM 730 N N . LEU A 1 94 ? -1.806 -0.036 14.078 1.00 94.50 94 LEU A N 1
ATOM 731 C CA . LEU A 1 94 ? -1.223 0.462 12.838 1.00 94.50 94 LEU A CA 1
ATOM 732 C C . LEU A 1 94 ? -0.585 -0.682 12.039 1.00 94.50 94 LEU A C 1
ATOM 734 O O . LEU A 1 94 ? 0.107 -1.525 12.603 1.00 94.50 94 LEU A O 1
ATOM 738 N N . ARG A 1 95 ? -0.787 -0.707 10.717 1.00 94.31 95 ARG A N 1
ATOM 739 C CA . ARG A 1 95 ? -0.204 -1.721 9.819 1.00 94.31 95 ARG A CA 1
ATOM 740 C C . ARG A 1 95 ? 0.263 -1.103 8.511 1.00 94.31 95 ARG A C 1
ATOM 742 O O . ARG A 1 95 ? -0.403 -0.208 7.987 1.00 94.31 95 ARG A O 1
ATOM 749 N N . CYS A 1 96 ? 1.342 -1.637 7.935 1.00 97.44 96 CYS A N 1
ATOM 750 C CA . CYS A 1 96 ? 1.621 -1.429 6.517 1.00 97.44 96 CYS A CA 1
ATOM 751 C C . CYS A 1 96 ? 0.682 -2.345 5.725 1.00 97.44 96 CYS A C 1
ATOM 753 O O . CYS A 1 96 ? 0.905 -3.550 5.603 1.00 97.44 96 CYS A O 1
ATOM 755 N N . LEU A 1 97 ? -0.415 -1.777 5.229 1.00 98.25 97 LEU A N 1
ATOM 756 C CA . LEU A 1 97 ? -1.383 -2.508 4.428 1.00 98.25 97 LEU A CA 1
ATOM 757 C C . LEU A 1 97 ? -0.750 -2.980 3.120 1.00 98.25 97 LEU A C 1
ATOM 759 O O . LEU A 1 97 ? -0.925 -4.133 2.751 1.00 98.25 97 LEU A O 1
ATOM 763 N N . HIS A 1 98 ? -0.046 -2.106 2.404 1.00 98.31 98 HIS A N 1
ATOM 764 C CA . HIS A 1 98 ? 0.438 -2.439 1.070 1.00 98.31 98 HIS A CA 1
ATOM 765 C C . HIS A 1 98 ? 1.789 -1.791 0.778 1.00 98.31 98 HIS A C 1
ATOM 767 O O . HIS A 1 98 ? 1.917 -0.569 0.827 1.00 98.31 98 HIS A O 1
ATOM 773 N N . LEU A 1 99 ? 2.779 -2.606 0.421 1.00 97.69 99 LEU A N 1
ATOM 774 C CA . LEU A 1 99 ? 3.976 -2.171 -0.288 1.00 97.69 99 LEU A CA 1
ATOM 775 C C . LEU A 1 99 ? 3.781 -2.418 -1.790 1.00 97.69 99 LEU A C 1
ATOM 777 O O . LEU A 1 99 ? 3.753 -3.567 -2.225 1.00 97.69 99 LEU A O 1
ATOM 781 N N . VAL A 1 100 ? 3.639 -1.351 -2.577 1.00 97.06 100 VAL A N 1
ATOM 782 C CA . VAL A 1 100 ? 3.255 -1.447 -3.995 1.00 97.06 100 VAL A CA 1
ATOM 783 C C . VAL A 1 100 ? 4.168 -0.613 -4.898 1.00 97.06 100 VAL A C 1
ATOM 785 O O . VAL A 1 100 ? 4.659 0.440 -4.485 1.00 97.06 100 VAL A O 1
ATOM 788 N N . GLY A 1 101 ? 4.411 -1.068 -6.133 1.00 94.81 101 GLY A N 1
ATOM 789 C CA . GLY A 1 101 ? 5.161 -0.321 -7.155 1.00 94.81 101 GLY A CA 1
ATOM 790 C C . GLY A 1 101 ? 6.529 -0.913 -7.505 1.00 94.81 101 GLY A C 1
ATOM 791 O O . GLY A 1 101 ? 6.696 -2.121 -7.653 1.00 94.81 101 GLY A O 1
ATOM 792 N N . ALA A 1 102 ? 7.528 -0.043 -7.650 1.00 92.50 102 ALA A N 1
ATOM 793 C CA . ALA A 1 102 ? 8.908 -0.369 -8.001 1.00 92.50 102 ALA A CA 1
ATOM 794 C C . ALA A 1 102 ? 9.048 -1.140 -9.328 1.00 92.50 102 ALA A C 1
ATOM 796 O O . ALA A 1 102 ? 9.795 -2.110 -9.441 1.00 92.50 102 ALA A O 1
ATOM 797 N N . GLY A 1 103 ? 8.342 -0.687 -10.359 1.00 87.44 103 GLY A N 1
ATOM 798 C CA . GLY A 1 103 ? 8.402 -1.237 -11.704 1.00 87.44 103 GLY A CA 1
ATOM 799 C C . GLY A 1 103 ? 9.764 -1.062 -12.376 1.00 87.44 103 GLY A C 1
ATOM 800 O O . GLY A 1 103 ? 10.422 -0.016 -12.298 1.00 87.44 103 GLY A O 1
ATOM 801 N N . ARG A 1 104 ? 10.184 -2.098 -13.105 1.00 81.62 104 ARG A N 1
ATOM 802 C CA . ARG A 1 104 ? 11.416 -2.092 -13.898 1.00 81.62 104 ARG A CA 1
ATOM 803 C C . ARG A 1 104 ? 11.126 -1.650 -15.337 1.00 81.62 104 ARG A C 1
ATOM 805 O O . ARG A 1 104 ? 10.561 -2.408 -16.113 1.00 81.62 104 ARG A O 1
ATOM 812 N N . LYS A 1 105 ? 11.561 -0.441 -15.722 1.00 64.31 105 LYS A N 1
ATOM 813 C CA . LYS A 1 105 ? 11.327 0.115 -17.078 1.00 64.31 105 LYS A CA 1
ATOM 814 C C . LYS A 1 105 ? 12.192 -0.494 -18.185 1.00 64.31 105 LYS A C 1
ATOM 816 O O . LYS A 1 105 ? 11.857 -0.373 -19.357 1.00 64.31 105 LYS A O 1
ATOM 821 N N . VAL A 1 106 ? 13.351 -1.053 -17.837 1.00 59.88 106 VAL A N 1
ATOM 822 C CA . VAL A 1 106 ? 14.391 -1.441 -18.803 1.00 59.88 106 VAL A CA 1
ATOM 823 C C . VAL A 1 106 ? 14.999 -2.801 -18.469 1.00 59.88 106 VAL A C 1
ATOM 825 O O . VAL A 1 106 ? 15.275 -3.112 -17.310 1.00 59.88 106 VAL A O 1
ATOM 828 N N . SER A 1 107 ? 15.261 -3.594 -19.510 1.00 54.03 107 SER A N 1
ATOM 829 C CA . SER A 1 107 ? 15.936 -4.897 -19.435 1.00 54.03 107 SER A CA 1
ATOM 830 C C . SER A 1 107 ? 17.423 -4.797 -19.061 1.00 54.03 107 SER A C 1
ATOM 832 O O . SER A 1 107 ? 18.026 -5.800 -18.691 1.00 54.03 107 SER A O 1
ATOM 834 N N . GLY A 1 108 ? 18.017 -3.599 -19.084 1.00 54.69 108 GLY A N 1
ATOM 835 C CA . GLY A 1 108 ? 19.403 -3.364 -18.667 1.00 54.69 108 GLY A CA 1
ATOM 836 C C . GLY A 1 108 ? 19.590 -3.367 -17.144 1.00 54.69 108 GLY A C 1
ATOM 837 O O . GLY A 1 108 ? 18.733 -2.891 -16.403 1.00 54.69 108 GLY A O 1
ATOM 838 N N . GLU A 1 109 ? 20.726 -3.880 -16.668 1.00 57.50 109 GLU A N 1
ATOM 839 C CA . GLU A 1 109 ? 21.090 -3.925 -15.236 1.00 57.50 109 GLU A CA 1
ATOM 840 C C . GLU A 1 109 ? 21.559 -2.575 -14.653 1.00 57.50 109 GLU A C 1
ATOM 842 O O . GLU A 1 109 ? 21.827 -2.460 -13.453 1.00 57.50 109 GLU A O 1
ATOM 847 N N . SER A 1 110 ? 21.681 -1.542 -15.492 1.00 56.72 110 SER A N 1
ATOM 848 C CA . SER A 1 110 ? 22.192 -0.224 -15.102 1.00 56.72 110 SER A CA 1
ATOM 849 C C . SER A 1 110 ? 21.177 0.627 -14.333 1.00 56.72 110 SER A C 1
ATOM 851 O O . SER A 1 110 ? 21.576 1.506 -13.573 1.00 56.72 110 SER A O 1
ATOM 853 N N . PHE A 1 111 ? 19.873 0.368 -14.478 1.00 66.00 111 PHE A N 1
ATOM 854 C CA . PHE A 1 111 ? 18.827 1.130 -13.795 1.00 66.00 111 PHE A CA 1
ATOM 855 C C . PHE A 1 111 ? 18.357 0.408 -12.527 1.00 66.00 111 PHE A C 1
ATOM 857 O O . PHE A 1 111 ? 17.470 -0.439 -12.583 1.00 66.00 111 PHE 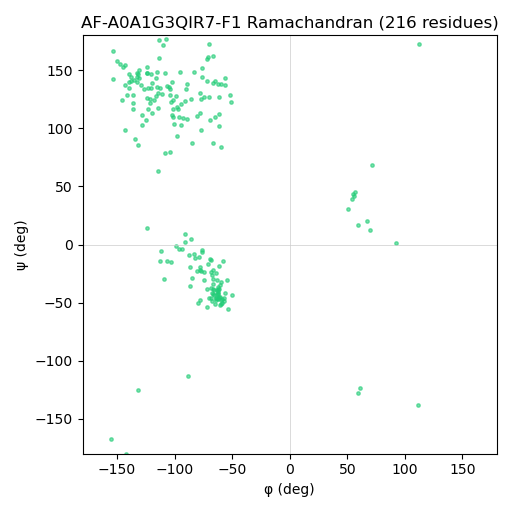A O 1
ATOM 864 N N . ARG A 1 112 ? 18.953 0.744 -11.378 1.00 78.75 112 ARG A N 1
ATOM 865 C CA . ARG A 1 112 ? 18.74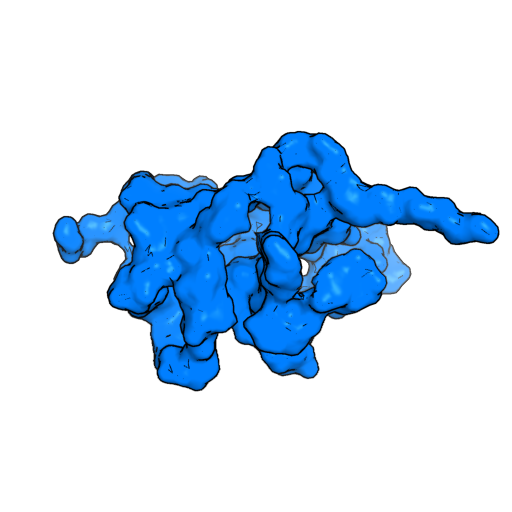9 0.042 -10.092 1.00 78.75 112 ARG A CA 1
ATOM 866 C C . ARG A 1 112 ? 17.710 0.667 -9.160 1.00 78.75 112 ARG A C 1
ATOM 868 O O . ARG A 1 112 ? 17.368 0.051 -8.162 1.00 78.75 112 ARG A O 1
ATOM 875 N N . VAL A 1 113 ? 17.141 1.818 -9.533 1.00 82.06 113 VAL A N 1
ATOM 876 C CA . VAL A 1 113 ? 16.211 2.603 -8.694 1.00 82.06 113 VAL A CA 1
ATOM 877 C C . VAL A 1 113 ? 15.079 1.759 -8.108 1.00 82.06 113 VAL A C 1
ATOM 879 O O . VAL A 1 113 ? 14.780 1.884 -6.932 1.00 82.06 113 VAL A O 1
ATOM 882 N N . HIS A 1 114 ? 14.477 0.872 -8.901 1.00 84.75 114 HIS A N 1
ATOM 883 C CA . HIS A 1 114 ? 13.406 -0.009 -8.434 1.00 84.75 114 HIS A CA 1
ATOM 884 C C . HIS A 1 114 ? 13.856 -0.922 -7.282 1.00 84.75 114 HIS A C 1
ATOM 886 O O . HIS A 1 114 ? 13.189 -1.002 -6.255 1.00 84.75 114 HIS A O 1
ATOM 892 N N . ARG A 1 115 ? 15.014 -1.572 -7.434 1.00 87.44 115 ARG A N 1
ATOM 893 C CA . ARG A 1 115 ? 15.569 -2.477 -6.429 1.00 87.44 115 ARG A CA 1
ATOM 894 C C . ARG A 1 115 ? 16.008 -1.710 -5.188 1.00 87.44 115 ARG A C 1
ATOM 896 O O . ARG A 1 115 ? 15.641 -2.104 -4.090 1.00 87.44 115 ARG A O 1
ATOM 903 N N . ASP A 1 116 ? 16.710 -0.596 -5.376 1.00 88.44 116 ASP A N 1
ATOM 904 C CA . ASP A 1 116 ? 17.156 0.259 -4.274 1.00 88.44 116 ASP A CA 1
ATOM 905 C C . ASP A 1 116 ? 15.942 0.804 -3.492 1.00 88.44 116 ASP A C 1
ATOM 907 O O . ASP A 1 116 ? 15.951 0.835 -2.265 1.00 88.44 116 ASP A O 1
ATOM 911 N N . ASN A 1 117 ? 14.849 1.151 -4.185 1.00 90.81 117 ASN A N 1
ATOM 912 C CA . ASN A 1 117 ? 13.590 1.558 -3.561 1.00 90.81 117 ASN A CA 1
ATOM 913 C C . ASN A 1 117 ? 12.981 0.446 -2.700 1.00 90.81 117 ASN A C 1
ATOM 915 O O . ASN A 1 117 ? 12.561 0.718 -1.577 1.00 90.81 117 ASN A O 1
ATOM 919 N N . ILE A 1 118 ? 12.941 -0.791 -3.200 1.00 93.25 118 ILE A N 1
ATOM 920 C CA . ILE A 1 118 ? 12.425 -1.943 -2.448 1.00 93.25 118 ILE A CA 1
ATOM 921 C C . ILE A 1 118 ? 13.302 -2.226 -1.227 1.00 93.25 118 ILE A C 1
ATOM 923 O O . ILE A 1 118 ? 12.781 -2.340 -0.121 1.00 93.25 118 ILE A O 1
ATOM 927 N N . GLU A 1 119 ? 14.617 -2.340 -1.423 1.00 93.81 119 GLU A N 1
ATOM 928 C CA . GLU A 1 119 ? 15.576 -2.696 -0.373 1.00 93.81 119 GLU A CA 1
ATOM 929 C C . GLU A 1 119 ? 15.548 -1.679 0.773 1.00 93.81 119 GLU A C 1
ATOM 931 O O . GLU A 1 119 ? 15.353 -2.059 1.929 1.00 93.81 119 GLU A O 1
ATOM 936 N N . GLU A 1 120 ? 15.658 -0.388 0.459 1.00 92.81 120 GLU A N 1
ATOM 937 C CA . GLU A 1 120 ? 15.669 0.674 1.469 1.00 92.81 120 GLU A CA 1
ATOM 938 C C . GLU A 1 120 ? 14.308 0.791 2.174 1.00 92.81 120 GLU A C 1
ATOM 940 O O . GLU A 1 120 ? 14.249 0.899 3.398 1.00 92.81 120 GLU A O 1
ATOM 945 N N . THR A 1 121 ? 13.193 0.703 1.440 1.00 95.69 121 THR A N 1
ATOM 946 C CA . THR A 1 121 ? 11.852 0.789 2.047 1.00 95.69 121 THR A CA 1
ATOM 947 C C . THR A 1 121 ? 11.578 -0.402 2.966 1.00 95.69 121 THR A C 1
ATOM 949 O O . THR A 1 121 ? 11.109 -0.219 4.089 1.00 95.69 121 THR A O 1
ATOM 952 N N . ARG A 1 122 ? 11.937 -1.625 2.551 1.00 96.00 122 ARG A N 1
ATOM 953 C CA . ARG A 1 122 ? 11.831 -2.815 3.408 1.00 96.00 122 ARG A CA 1
ATOM 954 C C . ARG A 1 122 ? 12.725 -2.712 4.639 1.00 96.00 122 ARG A C 1
ATOM 956 O O . ARG A 1 122 ? 12.288 -3.101 5.718 1.00 96.00 122 ARG A O 1
ATOM 963 N N . ALA A 1 123 ? 13.940 -2.175 4.511 1.00 95.19 123 ALA A N 1
ATOM 964 C CA . ALA A 1 123 ? 14.826 -1.961 5.652 1.00 95.19 123 ALA A CA 1
ATOM 965 C C . ALA A 1 123 ? 14.216 -0.977 6.664 1.00 95.19 123 ALA A C 1
ATOM 967 O O . ALA A 1 123 ? 14.284 -1.210 7.873 1.00 95.19 123 ALA A O 1
ATOM 968 N N . VAL A 1 124 ? 13.563 0.088 6.183 1.00 95.62 124 VAL A N 1
ATOM 969 C CA . VAL A 1 124 ? 12.827 1.040 7.026 1.00 95.62 124 VAL A CA 1
ATOM 970 C C . VAL A 1 124 ? 11.700 0.345 7.788 1.00 95.62 124 VAL A C 1
ATOM 972 O O . VAL A 1 124 ? 11.678 0.429 9.016 1.00 95.62 124 VAL A O 1
ATOM 975 N N . LEU A 1 125 ? 10.835 -0.396 7.092 1.00 95.00 125 LEU A N 1
ATOM 976 C CA . LEU A 1 125 ? 9.711 -1.120 7.700 1.00 95.00 125 LEU A CA 1
ATOM 977 C C . LEU A 1 125 ? 10.178 -2.186 8.703 1.00 95.00 125 LEU A C 1
ATOM 979 O O . LEU A 1 125 ? 9.710 -2.208 9.838 1.00 95.00 125 LEU A O 1
ATOM 983 N N . SER A 1 126 ? 11.176 -2.991 8.327 1.00 93.25 126 SER A N 1
ATOM 984 C CA . SER A 1 126 ? 11.736 -4.050 9.181 1.00 93.25 126 SER A CA 1
ATOM 985 C C . SER A 1 126 ? 12.360 -3.478 10.455 1.00 93.25 126 SER A C 1
ATOM 987 O O . SER A 1 126 ? 12.157 -4.007 11.541 1.00 93.25 126 SER A O 1
ATOM 989 N N . SER A 1 127 ? 13.090 -2.360 10.351 1.00 91.94 127 SER A N 1
ATOM 990 C CA . SER A 1 127 ? 13.673 -1.691 11.525 1.00 91.94 127 SER A CA 1
ATOM 991 C C . SER A 1 127 ? 12.629 -1.099 12.477 1.00 91.94 127 SER A C 1
ATOM 993 O O . SER A 1 127 ? 12.938 -0.871 13.643 1.00 91.94 127 SER A O 1
ATOM 995 N N . GLY A 1 128 ? 11.417 -0.836 11.979 1.00 87.44 128 GLY A N 1
ATOM 996 C CA . GLY A 1 128 ? 10.282 -0.369 12.769 1.00 87.44 128 GLY A CA 1
ATOM 997 C C . GLY A 1 128 ? 9.398 -1.495 13.310 1.00 87.44 128 GLY A C 1
ATOM 998 O O . GLY A 1 128 ? 8.389 -1.182 13.931 1.00 87.44 128 GLY A O 1
ATOM 999 N N . ASP A 1 129 ? 9.747 -2.765 13.059 1.00 89.75 129 ASP A N 1
ATOM 1000 C CA . ASP A 1 129 ? 8.914 -3.939 13.360 1.00 89.75 129 ASP A CA 1
ATOM 1001 C C . ASP A 1 129 ? 7.497 -3.842 12.754 1.00 89.75 129 ASP A C 1
ATOM 1003 O O . ASP A 1 129 ? 6.497 -4.179 13.386 1.00 89.75 129 ASP A O 1
ATOM 1007 N N . ILE A 1 130 ? 7.407 -3.313 11.527 1.00 90.94 130 ILE A N 1
ATOM 1008 C CA . ILE A 1 130 ? 6.143 -3.090 10.819 1.00 90.94 130 ILE A CA 1
ATOM 1009 C C . ILE A 1 130 ? 5.947 -4.190 9.780 1.00 90.94 130 ILE A C 1
ATOM 1011 O O . ILE A 1 130 ? 6.632 -4.214 8.754 1.00 90.94 130 ILE A O 1
ATOM 1015 N N . ASP A 1 131 ? 4.964 -5.054 10.017 1.00 89.19 131 ASP A N 1
ATOM 1016 C CA . ASP A 1 131 ? 4.604 -6.118 9.083 1.00 89.19 131 ASP A CA 1
ATOM 1017 C C . ASP A 1 131 ? 3.900 -5.566 7.836 1.00 89.19 131 ASP A C 1
ATOM 1019 O O . ASP A 1 131 ? 3.062 -4.659 7.908 1.00 89.19 131 ASP A O 1
ATOM 1023 N N . ILE A 1 132 ? 4.234 -6.150 6.684 1.00 94.81 132 ILE A N 1
ATOM 1024 C CA . ILE A 1 132 ? 3.632 -5.846 5.383 1.00 94.81 132 ILE A CA 1
ATOM 1025 C C . ILE A 1 132 ? 2.504 -6.849 5.129 1.00 94.81 132 ILE A C 1
ATOM 1027 O O . ILE A 1 132 ? 2.751 -8.053 5.079 1.00 94.81 132 ILE A O 1
ATOM 1031 N N . MET A 1 133 ? 1.275 -6.365 4.934 1.00 96.75 133 MET A N 1
ATOM 1032 C CA . MET A 1 133 ? 0.131 -7.241 4.653 1.00 96.75 133 MET A CA 1
ATOM 1033 C C . MET A 1 133 ? 0.091 -7.681 3.184 1.00 96.75 133 MET A C 1
ATOM 1035 O O . MET A 1 133 ? -0.005 -8.872 2.900 1.00 96.75 133 MET A O 1
ATOM 1039 N N . PHE A 1 134 ? 0.200 -6.732 2.256 1.00 97.44 134 PHE A N 1
ATOM 1040 C CA . PHE A 1 134 ? 0.244 -6.984 0.817 1.00 97.44 134 PHE A CA 1
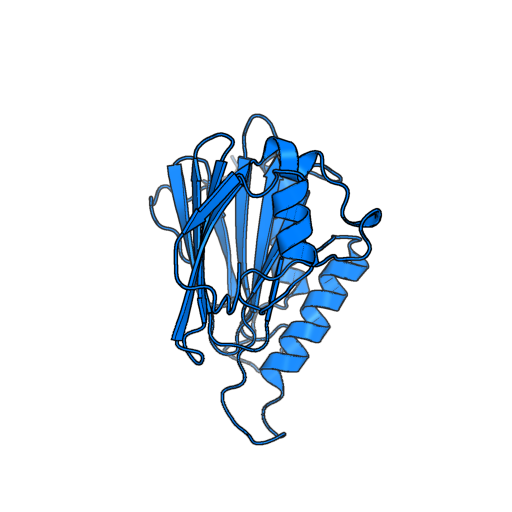ATOM 1041 C C . PHE A 1 134 ? 1.553 -6.473 0.215 1.00 97.44 134 PHE A C 1
ATOM 1043 O O . PHE A 1 134 ? 2.023 -5.386 0.559 1.00 97.44 134 PHE A O 1
ATOM 1050 N N . GLU A 1 135 ? 2.132 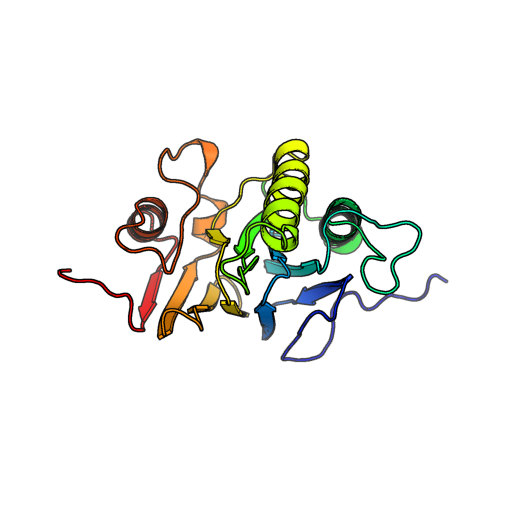-7.242 -0.702 1.00 96.25 135 GLU A N 1
ATOM 1051 C CA . GLU A 1 135 ? 3.355 -6.899 -1.417 1.00 96.25 135 GLU A CA 1
ATOM 1052 C C . GLU A 1 135 ? 3.248 -7.180 -2.928 1.00 96.25 135 GLU A C 1
ATOM 1054 O O . GLU A 1 135 ? 3.626 -8.245 -3.444 1.00 96.25 135 GLU A O 1
ATOM 1059 N N . ASP A 1 136 ? 2.799 -6.157 -3.652 1.00 94.75 136 ASP A N 1
ATOM 1060 C CA . ASP A 1 136 ? 2.731 -6.111 -5.111 1.00 94.75 136 ASP A CA 1
ATOM 1061 C C . ASP A 1 136 ? 3.809 -5.153 -5.652 1.00 94.75 136 ASP A C 1
ATOM 1063 O O . ASP A 1 136 ? 3.574 -3.994 -5.992 1.00 94.75 136 ASP A O 1
ATOM 1067 N N . ILE A 1 137 ? 5.049 -5.648 -5.698 1.00 93.62 137 ILE A N 1
ATOM 1068 C CA . ILE A 1 137 ? 6.236 -4.913 -6.168 1.00 93.62 137 ILE A CA 1
ATOM 1069 C C . ILE A 1 137 ? 6.725 -5.412 -7.537 1.00 93.62 137 ILE A C 1
ATOM 1071 O O . ILE A 1 137 ? 6.214 -6.398 -8.069 1.00 93.62 137 ILE A O 1
ATOM 1075 N N . MET A 1 138 ? 7.761 -4.765 -8.082 1.00 90.19 138 MET A N 1
ATOM 1076 C CA . MET A 1 138 ? 8.472 -5.140 -9.316 1.00 90.19 138 MET A CA 1
ATOM 1077 C C . MET A 1 138 ? 7.682 -4.948 -10.618 1.00 90.19 138 MET A C 1
ATOM 1079 O O . MET A 1 138 ? 8.144 -5.383 -11.673 1.00 90.19 138 MET A O 1
ATOM 1083 N N . SER A 1 139 ? 6.550 -4.241 -10.579 1.00 89.56 139 SER A N 1
ATOM 1084 C CA . SER A 1 139 ? 5.755 -3.933 -11.772 1.00 89.56 139 SER A CA 1
ATOM 1085 C C . SER A 1 139 ? 5.152 -2.527 -11.746 1.00 89.56 139 SER A C 1
ATOM 1087 O O . SER A 1 139 ? 5.408 -1.736 -10.835 1.00 89.56 139 SER A O 1
ATOM 1089 N N . TYR A 1 140 ? 4.417 -2.192 -12.805 1.00 91.38 140 TYR A N 1
ATOM 1090 C CA . TYR A 1 140 ? 3.770 -0.899 -12.991 1.00 91.38 140 TYR A CA 1
ATOM 1091 C C . TYR A 1 140 ? 2.342 -0.990 -12.500 1.00 91.38 140 TYR A C 1
ATOM 1093 O O . TYR A 1 140 ? 1.482 -1.518 -13.202 1.00 91.38 140 TYR A O 1
ATOM 1101 N N . TYR A 1 141 ? 2.095 -0.449 -11.315 1.00 93.38 141 TYR A N 1
ATOM 1102 C CA . TYR A 1 141 ? 0.799 -0.588 -10.678 1.00 93.38 141 TYR A CA 1
ATOM 1103 C C . TYR A 1 141 ? 0.001 0.706 -10.715 1.00 93.38 141 TYR A C 1
ATOM 1105 O O . TYR A 1 141 ? 0.511 1.790 -10.429 1.00 93.38 141 TYR A O 1
ATOM 1113 N N . THR A 1 142 ? -1.284 0.577 -11.025 1.00 96.12 142 THR A N 1
ATOM 1114 C CA . THR A 1 142 ? -2.296 1.547 -10.600 1.00 96.12 142 THR A CA 1
ATOM 1115 C C . THR A 1 142 ? -3.069 0.916 -9.457 1.00 96.12 142 THR A C 1
ATOM 1117 O O . THR A 1 142 ? -3.518 -0.218 -9.588 1.00 96.12 142 THR A O 1
ATOM 1120 N N . ALA A 1 143 ? -3.205 1.619 -8.337 1.00 97.62 143 ALA A N 1
ATOM 1121 C CA . ALA A 1 143 ? -3.953 1.124 -7.190 1.00 97.62 143 ALA A CA 1
ATOM 1122 C C . ALA A 1 143 ? -4.856 2.214 -6.616 1.00 97.62 143 ALA A C 1
ATOM 1124 O O . ALA A 1 143 ? -4.458 3.378 -6.533 1.00 97.62 143 ALA A O 1
ATOM 1125 N N . SER A 1 144 ? -6.059 1.840 -6.190 1.00 98.19 144 SER A N 1
ATOM 1126 C CA . SER A 1 144 ? -6.954 2.726 -5.453 1.00 98.19 144 SER A CA 1
ATOM 1127 C C . SER A 1 144 ? -7.506 2.060 -4.205 1.00 98.19 144 SER A C 1
ATOM 1129 O O . SER A 1 144 ? -7.838 0.876 -4.226 1.00 98.19 144 SER A O 1
ATOM 1131 N N . TYR A 1 145 ? -7.651 2.851 -3.148 1.00 98.56 145 TYR A N 1
ATOM 1132 C CA . TYR A 1 145 ? -8.075 2.426 -1.820 1.00 98.56 145 TYR A CA 1
ATOM 1133 C C . TYR A 1 145 ? -9.232 3.320 -1.381 1.00 98.56 145 T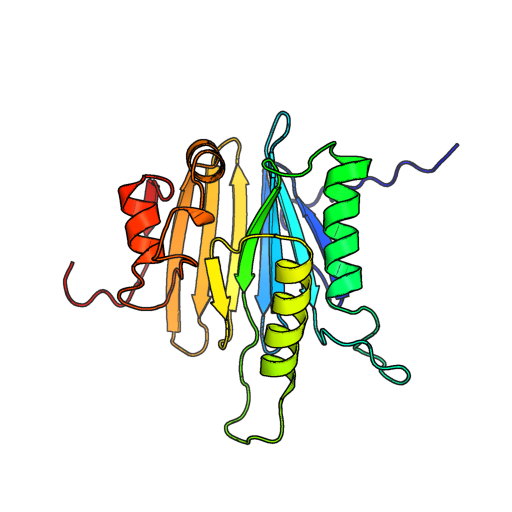YR A C 1
ATOM 1135 O O . TYR A 1 145 ? -9.020 4.479 -1.022 1.00 98.56 145 TYR A O 1
ATOM 1143 N N . SER A 1 146 ? -10.456 2.806 -1.448 1.00 98.25 146 SER A N 1
ATOM 1144 C CA . SER A 1 146 ? -11.673 3.533 -1.077 1.00 98.25 146 SER A CA 1
ATOM 1145 C C . SER A 1 146 ? -12.137 3.097 0.305 1.00 98.25 146 SER A C 1
ATOM 1147 O O . SER A 1 146 ? -12.611 1.973 0.488 1.00 98.25 146 SER A O 1
ATOM 1149 N N . LEU A 1 147 ? -11.994 3.993 1.279 1.00 97.25 147 LEU A N 1
ATOM 1150 C CA . LEU A 1 147 ? -12.276 3.707 2.681 1.00 97.25 147 LEU A CA 1
ATOM 1151 C C . LEU A 1 147 ? -13.726 4.053 3.024 1.00 97.25 147 LEU A C 1
ATOM 1153 O O . LEU A 1 147 ? -14.145 5.198 2.860 1.00 97.25 147 LEU A O 1
ATOM 1157 N N . SER A 1 148 ? -14.491 3.085 3.529 1.00 93.81 148 SER A N 1
ATOM 1158 C CA . SER A 1 148 ? -15.904 3.270 3.870 1.00 93.81 148 SER A CA 1
ATOM 1159 C C . SER A 1 148 ? -16.279 2.494 5.131 1.00 93.81 148 SER A C 1
ATOM 1161 O O . SER A 1 148 ? -16.584 1.305 5.078 1.00 93.81 148 SER A O 1
ATOM 1163 N N . GLY A 1 149 ? -16.305 3.188 6.271 1.00 91.56 149 GLY A N 1
ATOM 1164 C CA . GLY A 1 149 ? -16.623 2.572 7.560 1.00 91.56 149 GLY A CA 1
ATOM 1165 C C . GLY A 1 149 ? -15.610 1.483 7.918 1.00 91.56 149 GLY A C 1
ATOM 1166 O O . GLY A 1 149 ? -14.412 1.749 7.953 1.00 91.56 149 GLY A O 1
ATOM 1167 N N . GLU A 1 150 ? -16.100 0.269 8.160 1.00 95.81 150 GLU A N 1
ATOM 1168 C CA . GLU A 1 150 ? -15.310 -0.923 8.519 1.00 95.81 150 GLU A CA 1
ATOM 1169 C C . GLU A 1 150 ? -14.772 -1.694 7.304 1.00 95.81 150 GLU A C 1
ATOM 1171 O O . GLU A 1 150 ? -14.169 -2.755 7.452 1.00 95.81 150 GLU A O 1
ATOM 1176 N N . GLN A 1 151 ? -14.980 -1.174 6.093 1.00 97.25 151 GLN A N 1
ATOM 1177 C CA . GLN A 1 151 ? -14.560 -1.822 4.859 1.00 97.25 151 GLN A CA 1
ATOM 1178 C C . GLN A 1 151 ? -13.596 -0.952 4.063 1.00 97.25 151 GLN A C 1
ATOM 1180 O O . GLN A 1 151 ? -13.709 0.278 4.005 1.00 97.25 151 GLN A O 1
ATOM 1185 N N . LEU A 1 152 ? -12.672 -1.627 3.388 1.00 98.38 152 LEU A N 1
ATOM 1186 C CA . LEU A 1 152 ? -11.772 -1.020 2.425 1.00 98.38 152 LEU A CA 1
ATOM 1187 C C . LEU A 1 152 ? -11.910 -1.719 1.077 1.00 98.38 152 LEU A C 1
ATOM 1189 O O . LEU A 1 152 ? -11.578 -2.894 0.947 1.00 98.38 152 LEU A O 1
ATOM 1193 N N . SER A 1 153 ? -12.364 -0.984 0.065 1.00 98.19 153 SER A N 1
ATOM 1194 C CA . SER A 1 153 ? -12.334 -1.464 -1.315 1.00 98.19 153 SER A CA 1
ATOM 1195 C C . SER A 1 153 ? -10.972 -1.157 -1.923 1.00 98.19 153 SER A C 1
ATOM 1197 O O . SER A 1 153 ? -10.545 -0.001 -1.941 1.00 98.19 153 SER A O 1
ATOM 1199 N N . VAL A 1 154 ? -10.311 -2.181 -2.449 1.00 98.31 154 VAL A N 1
ATOM 1200 C CA . VAL A 1 154 ? -9.027 -2.080 -3.139 1.00 98.31 154 VAL A CA 1
ATOM 1201 C C . VAL A 1 154 ? -9.228 -2.456 -4.597 1.00 98.31 154 VAL A C 1
ATOM 1203 O O . VAL A 1 154 ? -9.806 -3.496 -4.894 1.00 98.31 154 VAL A O 1
ATOM 1206 N N . PHE A 1 155 ? -8.742 -1.617 -5.501 1.00 97.56 155 PHE A N 1
ATOM 1207 C CA . PHE A 1 155 ? -8.507 -1.978 -6.897 1.00 97.56 155 PHE A CA 1
ATOM 1208 C C . PHE A 1 155 ? -7.010 -1.896 -7.144 1.00 97.56 155 PHE A C 1
ATOM 1210 O O . PHE A 1 155 ? -6.371 -0.933 -6.717 1.00 97.56 155 PHE A O 1
ATOM 1217 N N . ILE A 1 156 ? -6.458 -2.890 -7.826 1.00 96.31 156 ILE A N 1
ATOM 1218 C CA . ILE A 1 156 ? -5.067 -2.903 -8.256 1.00 96.31 156 ILE A CA 1
ATOM 1219 C C . ILE A 1 156 ? -4.964 -3.482 -9.661 1.00 96.31 156 ILE A C 1
ATOM 1221 O O . ILE A 1 156 ? -5.625 -4.459 -9.999 1.00 96.31 156 ILE A O 1
ATOM 1225 N N . GLU A 1 157 ? -4.112 -2.876 -10.471 1.00 95.25 157 GLU A N 1
ATOM 1226 C CA . GLU A 1 157 ? -3.877 -3.244 -11.859 1.00 95.25 157 GLU A CA 1
ATOM 1227 C C . GLU A 1 157 ? -2.381 -3.232 -12.143 1.00 95.25 157 GLU A C 1
ATOM 1229 O O . GLU A 1 157 ? -1.717 -2.227 -11.882 1.00 95.25 157 GLU A O 1
ATOM 1234 N N . ASP A 1 158 ? -1.871 -4.323 -12.711 1.00 92.88 158 ASP A N 1
ATOM 1235 C CA . ASP A 1 158 ? -0.549 -4.378 -13.325 1.00 92.88 158 ASP A CA 1
ATOM 1236 C C . ASP A 1 158 ? -0.673 -3.988 -14.802 1.00 92.88 158 ASP A C 1
ATOM 1238 O O . ASP A 1 158 ? -1.164 -4.750 -15.637 1.00 92.88 158 ASP A O 1
ATOM 1242 N N . LYS A 1 159 ? -0.182 -2.791 -15.130 1.00 89.31 159 LYS A N 1
ATOM 1243 C CA . LYS A 1 159 ? -0.248 -2.215 -16.477 1.00 89.31 159 LYS A CA 1
ATOM 1244 C C . LYS A 1 159 ? 0.614 -2.941 -17.507 1.00 89.31 159 LYS A C 1
ATOM 1246 O O . LYS A 1 159 ? 0.367 -2.780 -18.697 1.00 89.31 159 LYS A O 1
ATOM 1251 N N . LEU A 1 160 ? 1.660 -3.657 -17.091 1.00 86.25 160 LEU A N 1
ATOM 1252 C CA . LEU A 1 160 ? 2.525 -4.387 -18.024 1.00 86.25 160 LEU A CA 1
ATOM 1253 C C . LEU A 1 160 ? 1.979 -5.777 -18.331 1.00 86.25 160 LEU A C 1
ATOM 1255 O O . LEU A 1 160 ? 2.140 -6.251 -19.453 1.00 86.25 160 LEU A O 1
ATOM 1259 N N . ALA A 1 161 ? 1.374 -6.422 -17.336 1.00 86.12 161 ALA A N 1
ATOM 1260 C CA . ALA A 1 161 ? 0.780 -7.745 -17.485 1.00 86.12 161 ALA A CA 1
ATOM 1261 C C . ALA A 1 161 ? -0.683 -7.708 -17.965 1.00 86.12 161 ALA A C 1
ATOM 1263 O O . ALA A 1 161 ? -1.211 -8.765 -18.297 1.00 86.12 161 ALA A O 1
ATOM 1264 N N . ASP A 1 162 ? -1.303 -6.524 -18.020 1.00 88.19 162 ASP A N 1
ATOM 1265 C CA . ASP A 1 162 ? -2.710 -6.317 -18.397 1.00 88.19 162 ASP A CA 1
ATOM 1266 C C . ASP A 1 162 ? -3.675 -7.143 -17.526 1.00 88.19 162 ASP A C 1
ATOM 1268 O O . ASP A 1 162 ? -4.617 -7.768 -18.002 1.00 88.19 162 ASP A O 1
ATOM 1272 N N . ILE A 1 163 ? -3.401 -7.178 -16.217 1.00 90.25 163 ILE A N 1
ATOM 1273 C CA . ILE A 1 163 ? -4.215 -7.888 -15.221 1.00 90.25 163 ILE A CA 1
ATOM 1274 C C . ILE A 1 163 ? -4.663 -6.933 -14.124 1.00 90.25 163 ILE A C 1
ATOM 1276 O O . ILE A 1 163 ? -3.938 -6.011 -13.744 1.00 90.25 163 ILE A O 1
ATOM 1280 N N . HIS A 1 164 ? -5.848 -7.178 -13.572 1.00 93.19 164 HIS A N 1
ATOM 1281 C CA . HIS A 1 164 ? -6.401 -6.356 -12.505 1.00 93.19 164 HIS A CA 1
ATOM 1282 C C . HIS A 1 164 ? -7.256 -7.170 -11.541 1.00 93.19 164 HIS A C 1
ATOM 1284 O O . HIS A 1 164 ? -7.839 -8.195 -11.889 1.00 93.19 164 HIS A O 1
ATOM 1290 N N . LEU A 1 165 ? -7.376 -6.670 -10.317 1.00 94.12 165 LEU A N 1
ATOM 1291 C CA . LEU A 1 165 ? -8.230 -7.246 -9.296 1.00 94.12 165 LEU A CA 1
ATOM 1292 C C . LEU A 1 165 ? -8.865 -6.141 -8.463 1.00 94.12 165 LEU A C 1
ATOM 1294 O O . LEU A 1 165 ? -8.195 -5.200 -8.040 1.00 94.12 165 LEU A O 1
ATOM 1298 N N . SER A 1 166 ? -10.150 -6.303 -8.180 1.00 95.38 166 SER A N 1
ATOM 1299 C CA . SER A 1 166 ? -10.873 -5.539 -7.173 1.00 95.38 166 SER A CA 1
ATOM 1300 C C . SER A 1 166 ? -11.274 -6.465 -6.038 1.00 95.38 166 SER A C 1
ATOM 1302 O O . SER A 1 166 ? -11.800 -7.552 -6.271 1.00 95.38 166 SER A O 1
ATOM 1304 N N . TYR A 1 167 ? -11.072 -6.042 -4.801 1.00 96.69 167 TYR A N 1
ATOM 1305 C CA . TYR A 1 167 ? -11.464 -6.820 -3.636 1.00 96.69 167 TYR A CA 1
ATOM 1306 C C . TYR A 1 167 ? -11.826 -5.922 -2.456 1.00 96.69 167 TYR A C 1
ATOM 1308 O O . TYR A 1 167 ? -11.424 -4.761 -2.395 1.00 96.69 167 TYR A O 1
ATOM 1316 N N . ILE A 1 168 ? -12.615 -6.455 -1.525 1.00 98.00 168 ILE A N 1
ATOM 1317 C CA . ILE A 1 168 ? -13.013 -5.753 -0.300 1.00 98.00 168 ILE A CA 1
ATOM 1318 C C . ILE A 1 168 ? -12.348 -6.426 0.893 1.00 98.00 168 ILE A C 1
ATOM 1320 O O . ILE A 1 168 ? -12.444 -7.643 1.057 1.00 98.00 168 ILE A O 1
ATOM 1324 N N . ILE A 1 169 ? -11.703 -5.612 1.724 1.00 98.50 169 ILE A N 1
ATOM 1325 C CA . ILE A 1 169 ? -11.110 -6.008 2.996 1.00 98.50 169 ILE A CA 1
ATOM 1326 C C . ILE A 1 169 ? -12.072 -5.641 4.130 1.00 98.50 169 ILE A C 1
ATOM 1328 O O . ILE A 1 169 ? -12.492 -4.487 4.240 1.00 98.50 169 ILE A O 1
ATOM 1332 N N . ASP A 1 170 ? -12.377 -6.613 4.985 1.00 98.31 170 ASP A N 1
ATOM 1333 C CA . ASP A 1 170 ? -12.978 -6.412 6.305 1.00 98.31 170 ASP A CA 1
ATOM 1334 C C . ASP A 1 170 ? -11.883 -5.953 7.280 1.00 98.31 170 ASP A C 1
ATOM 1336 O O . ASP A 1 170 ? -10.928 -6.683 7.571 1.00 98.31 170 ASP A O 1
ATOM 1340 N N . LEU A 1 171 ? -11.985 -4.707 7.747 1.00 98.00 171 LEU A N 1
ATOM 1341 C CA . LEU A 1 171 ? -10.937 -4.081 8.548 1.00 98.00 171 LEU A CA 1
ATOM 1342 C C . LEU A 1 171 ? -10.897 -4.613 9.979 1.00 98.00 171 LEU A C 1
ATOM 1344 O O . LEU A 1 171 ? -9.815 -4.703 10.560 1.00 98.00 171 LEU A O 1
ATOM 1348 N N . GLU A 1 172 ? -12.032 -5.022 10.546 1.00 97.00 172 GLU A N 1
ATOM 1349 C CA . GLU A 1 172 ? -12.037 -5.631 11.875 1.00 97.00 172 GLU A CA 1
ATOM 1350 C C . GLU A 1 172 ? -11.257 -6.945 11.862 1.00 97.00 172 GLU A C 1
ATOM 1352 O O . GLU A 1 172 ? -10.376 -7.166 12.702 1.00 97.00 172 GLU A O 1
ATOM 1357 N N . ARG A 1 173 ? -11.514 -7.785 10.854 1.00 97.75 173 ARG A N 1
ATOM 1358 C CA . ARG A 1 173 ? -10.797 -9.048 10.657 1.00 97.75 173 ARG A CA 1
ATOM 1359 C C . ARG A 1 173 ? -9.332 -8.829 10.302 1.00 97.75 173 ARG A C 1
ATOM 1361 O O . ARG A 1 173 ? -8.485 -9.556 10.817 1.00 97.75 173 ARG A O 1
ATOM 1368 N N . LEU A 1 174 ? -9.012 -7.811 9.498 1.00 96.81 174 LEU A N 1
ATOM 1369 C CA . LEU A 1 174 ? -7.626 -7.439 9.194 1.00 96.81 174 LEU A CA 1
ATOM 1370 C C . LEU A 1 174 ? -6.830 -7.139 10.472 1.00 96.81 174 LEU A C 1
ATOM 1372 O O . LEU A 1 174 ? -5.710 -7.621 10.630 1.00 96.81 174 LEU A O 1
ATOM 1376 N N . PHE A 1 175 ? -7.398 -6.357 11.395 1.00 95.81 175 PHE A N 1
ATOM 1377 C CA . PHE A 1 175 ? -6.718 -6.004 12.644 1.00 95.81 175 PHE A CA 1
ATOM 1378 C C . PHE A 1 175 ? -6.734 -7.122 13.693 1.00 95.81 175 PHE A C 1
ATOM 1380 O O . PHE A 1 175 ? -5.887 -7.101 14.588 1.00 95.81 175 PHE A O 1
ATOM 1387 N N . ALA A 1 176 ? -7.642 -8.095 13.579 1.00 95.00 176 ALA A N 1
ATOM 1388 C CA . ALA A 1 176 ? -7.635 -9.316 14.384 1.00 95.00 176 ALA A CA 1
ATOM 1389 C C . ALA A 1 176 ? -6.602 -10.351 13.896 1.00 95.00 176 ALA A C 1
ATOM 1391 O O . ALA A 1 176 ? -6.193 -11.214 14.671 1.00 95.00 176 ALA A O 1
ATOM 1392 N N . PHE A 1 177 ? -6.175 -10.270 12.634 1.00 94.62 177 PHE A N 1
ATOM 1393 C CA . PHE A 1 177 ? -5.191 -11.174 12.046 1.00 94.62 177 PHE A CA 1
ATOM 1394 C C . PHE A 1 177 ? -3.757 -10.813 12.468 1.00 94.62 177 PHE A C 1
ATOM 1396 O O . PHE A 1 177 ? -3.324 -9.663 12.354 1.00 94.62 177 PHE A O 1
ATOM 1403 N N . ASP A 1 178 ? -2.991 -11.797 12.936 1.00 91.25 178 ASP A N 1
ATOM 1404 C CA . ASP A 1 178 ? -1.574 -11.637 13.276 1.00 91.25 178 ASP A CA 1
ATOM 1405 C C . ASP A 1 178 ? -0.683 -12.193 12.145 1.00 91.25 178 ASP A C 1
ATOM 1407 O O . ASP A 1 178 ? -0.546 -13.413 12.029 1.00 91.25 178 ASP A O 1
ATOM 1411 N N . PRO A 1 179 ? -0.073 -11.337 11.301 1.00 88.38 179 PRO A N 1
ATOM 1412 C CA . PRO A 1 179 ? 0.749 -11.776 10.178 1.00 88.38 179 PRO A CA 1
ATOM 1413 C C . PRO A 1 179 ? 2.000 -12.533 10.620 1.00 88.38 179 PRO A C 1
ATOM 1415 O O . PRO A 1 179 ? 2.479 -13.370 9.864 1.00 88.38 179 PRO A O 1
ATOM 1418 N N . LYS A 1 180 ? 2.494 -12.319 11.847 1.00 87.50 180 LYS A N 1
ATOM 1419 C CA . LYS A 1 180 ? 3.666 -13.034 12.374 1.00 87.50 180 LYS A CA 1
ATOM 1420 C C . LYS A 1 180 ? 3.381 -14.505 12.676 1.00 87.50 180 LYS A C 1
ATOM 1422 O O . LYS A 1 180 ? 4.316 -15.284 12.836 1.00 87.50 180 LYS A O 1
ATOM 1427 N N . GLN A 1 181 ? 2.106 -14.887 12.768 1.00 89.88 181 GLN A N 1
ATOM 1428 C CA . GLN A 1 181 ? 1.679 -16.274 12.976 1.00 89.88 181 GLN A CA 1
ATOM 1429 C C . GLN A 1 181 ? 1.370 -17.010 11.665 1.00 89.88 181 GLN A C 1
ATOM 1431 O O . GLN A 1 181 ? 1.071 -18.203 11.707 1.00 89.88 181 GLN A O 1
ATOM 1436 N N . SER A 1 182 ? 1.432 -16.329 10.517 1.00 90.12 182 SER A N 1
ATOM 1437 C CA . SER A 1 182 ? 1.224 -16.935 9.201 1.00 90.12 182 SER A CA 1
ATOM 1438 C C . SER A 1 182 ? 2.555 -17.128 8.477 1.00 90.12 182 SER A C 1
ATOM 1440 O O . SER A 1 182 ? 3.380 -16.221 8.394 1.00 90.12 182 SER A O 1
ATOM 1442 N N . GLU A 1 183 ? 2.740 -18.313 7.899 1.00 90.75 183 GLU A N 1
ATOM 1443 C CA . GLU A 1 183 ? 3.901 -18.636 7.062 1.00 90.75 183 GLU A CA 1
ATOM 1444 C C . GLU A 1 183 ? 3.743 -18.146 5.611 1.00 90.75 183 GLU A C 1
ATOM 1446 O O . GLU A 1 183 ? 4.712 -18.148 4.853 1.00 90.75 183 GLU A O 1
ATOM 1451 N N . ASN A 1 184 ? 2.539 -17.719 5.209 1.00 91.31 184 ASN A N 1
ATOM 1452 C CA . ASN A 1 184 ? 2.228 -17.378 3.818 1.00 91.31 184 ASN A CA 1
ATOM 1453 C C . ASN A 1 184 ? 2.275 -15.870 3.523 1.00 91.31 184 ASN A C 1
ATOM 1455 O O . ASN A 1 184 ? 2.034 -15.464 2.384 1.00 91.31 184 ASN A O 1
ATOM 1459 N N . MET A 1 185 ? 2.559 -15.037 4.528 1.00 93.75 185 MET A N 1
ATOM 1460 C CA . MET A 1 185 ? 2.638 -13.581 4.388 1.00 93.75 185 MET A CA 1
ATOM 1461 C C . MET A 1 185 ? 4.018 -13.130 3.864 1.00 93.75 185 MET A C 1
ATOM 1463 O O . MET A 1 185 ? 5.029 -13.759 4.181 1.00 93.75 185 MET A O 1
ATOM 1467 N N . PRO A 1 186 ? 4.108 -12.024 3.095 1.00 95.00 186 PRO A N 1
ATOM 1468 C CA . PRO A 1 186 ? 3.022 -11.129 2.687 1.00 95.00 186 PRO A CA 1
ATOM 1469 C C . PRO A 1 186 ? 2.142 -11.703 1.566 1.00 95.00 186 PRO A C 1
ATOM 1471 O O . PRO A 1 186 ? 2.596 -12.454 0.698 1.00 95.00 186 PRO A O 1
ATOM 1474 N N . ALA A 1 187 ? 0.876 -11.285 1.548 1.00 95.81 187 ALA A N 1
ATOM 1475 C CA . ALA A 1 187 ? -0.043 -11.578 0.457 1.00 95.81 187 ALA A CA 1
ATOM 1476 C C . ALA A 1 187 ? 0.321 -10.788 -0.812 1.00 95.81 187 ALA A C 1
ATOM 1478 O O . ALA A 1 187 ? 0.999 -9.767 -0.765 1.00 95.81 187 ALA A O 1
ATOM 1479 N N . SER A 1 188 ? -0.164 -11.226 -1.967 1.00 94.06 188 SER A N 1
ATOM 1480 C CA . SER A 1 188 ? -0.094 -10.476 -3.224 1.00 94.06 188 SER A CA 1
ATOM 1481 C C . SER A 1 188 ? -1.389 -10.683 -3.987 1.00 94.06 188 SER A C 1
ATOM 1483 O O . SER A 1 188 ? -1.828 -11.820 -4.178 1.00 94.06 188 SER A O 1
ATOM 1485 N N . ALA A 1 189 ? -2.013 -9.583 -4.403 1.00 89.19 189 ALA A N 1
ATOM 1486 C CA . ALA A 1 189 ? -3.310 -9.637 -5.063 1.00 89.19 189 ALA A CA 1
ATOM 1487 C C . ALA A 1 189 ? -3.208 -10.208 -6.482 1.00 89.19 189 ALA A C 1
ATOM 1489 O O . ALA A 1 189 ? -4.070 -10.982 -6.907 1.00 89.19 189 ALA A O 1
ATOM 1490 N N . LEU A 1 190 ? -2.140 -9.850 -7.200 1.00 88.50 190 LEU A N 1
ATOM 1491 C CA . LEU A 1 190 ? -2.015 -10.117 -8.633 1.00 88.50 190 LEU A CA 1
ATOM 1492 C C . LEU A 1 190 ? -1.090 -11.288 -8.978 1.00 88.50 190 LEU A C 1
ATOM 1494 O O . LEU A 1 190 ? -1.173 -11.809 -10.090 1.00 88.50 190 LEU A O 1
ATOM 1498 N N . LYS A 1 191 ? -0.248 -11.765 -8.048 1.00 85.62 191 LYS A N 1
ATOM 1499 C CA . LYS A 1 191 ? 0.559 -12.972 -8.290 1.00 85.62 191 LYS A CA 1
ATOM 1500 C C . LYS A 1 191 ? -0.343 -14.220 -8.316 1.00 85.62 191 LYS A C 1
ATOM 1502 O O . LYS A 1 191 ? -1.082 -14.460 -7.354 1.00 85.62 191 LYS A O 1
ATOM 1507 N N . PRO A 1 192 ? -0.278 -15.047 -9.377 1.00 75.88 192 PRO A N 1
ATOM 1508 C CA . PRO A 1 192 ? -0.991 -16.320 -9.424 1.00 75.88 192 PRO A CA 1
ATOM 1509 C C . PRO A 1 192 ? -0.617 -17.215 -8.239 1.00 75.88 192 PRO A C 1
ATOM 1511 O O . PRO A 1 192 ? 0.540 -17.235 -7.822 1.00 75.88 192 PRO A O 1
ATOM 1514 N N . HIS A 1 193 ? -1.594 -17.955 -7.710 1.00 79.50 193 HIS A N 1
ATOM 1515 C CA . HIS A 1 193 ? -1.414 -18.915 -6.610 1.00 79.50 193 HIS A CA 1
ATOM 1516 C C . HIS A 1 193 ? -0.683 -18.356 -5.372 1.00 79.50 193 HIS A C 1
ATOM 1518 O O . HIS A 1 193 ? 0.014 -19.086 -4.671 1.00 79.50 193 HIS A O 1
ATOM 1524 N N . ASN A 1 194 ? -0.823 -17.058 -5.080 1.00 92.06 194 ASN A N 1
ATOM 1525 C CA . ASN A 1 194 ? -0.253 -16.490 -3.865 1.00 92.06 194 ASN A CA 1
ATOM 1526 C C . ASN A 1 194 ? -1.004 -17.004 -2.622 1.00 92.06 194 ASN A C 1
ATOM 1528 O O . ASN A 1 194 ? -2.129 -16.586 -2.353 1.00 92.06 194 ASN A O 1
ATOM 1532 N N . HIS A 1 195 ? -0.360 -17.891 -1.860 1.00 93.81 195 HIS A N 1
ATOM 1533 C CA . HIS A 1 195 ? -0.941 -18.500 -0.661 1.00 93.81 195 HIS A CA 1
ATOM 1534 C C . HIS A 1 195 ? -1.326 -17.484 0.418 1.00 93.81 195 HIS A C 1
ATOM 1536 O O . HIS A 1 195 ? -2.326 -17.695 1.092 1.00 93.81 195 HIS A O 1
ATOM 1542 N N . GLY A 1 196 ? -0.599 -16.370 0.556 1.00 95.50 196 GLY A N 1
ATOM 1543 C CA . GLY A 1 196 ? -0.947 -15.323 1.521 1.00 95.50 196 GLY A CA 1
ATOM 1544 C C . GLY A 1 196 ? -2.296 -14.680 1.209 1.00 95.50 196 GLY A C 1
ATOM 1545 O O . GLY A 1 196 ? -3.116 -14.486 2.099 1.00 95.50 196 GLY A O 1
ATOM 1546 N N . PHE A 1 197 ? -2.573 -14.403 -0.067 1.00 95.12 197 PHE A N 1
ATOM 1547 C CA . PHE A 1 197 ? -3.863 -13.862 -0.490 1.00 95.12 197 PHE A CA 1
ATOM 1548 C C . PHE A 1 197 ? -4.999 -14.850 -0.232 1.00 95.12 197 PHE A C 1
ATOM 1550 O O . PHE A 1 197 ? -6.030 -14.459 0.306 1.00 95.12 197 PHE A O 1
ATOM 1557 N N . GLU A 1 198 ? -4.813 -16.121 -0.594 1.00 94.00 198 GLU A N 1
ATOM 1558 C CA . GLU A 1 198 ? -5.836 -17.146 -0.362 1.00 94.00 198 GLU A CA 1
ATOM 1559 C C . GLU A 1 198 ? -6.040 -17.405 1.146 1.00 94.00 198 GLU A C 1
ATOM 1561 O O . GLU A 1 198 ? -7.175 -17.543 1.587 1.00 94.00 198 GLU A O 1
ATOM 1566 N N . GLU A 1 199 ? -4.996 -17.322 1.978 1.00 95.88 199 GLU A N 1
ATOM 1567 C CA . GLU A 1 199 ? -5.152 -17.374 3.437 1.00 95.88 199 GLU A CA 1
ATOM 1568 C C . GLU A 1 199 ? -5.998 -16.204 3.964 1.00 95.88 199 GLU A C 1
ATOM 1570 O O . GLU A 1 199 ? -6.880 -16.403 4.799 1.00 95.88 199 GLU A O 1
ATOM 1575 N N . LEU A 1 200 ? -5.791 -14.982 3.463 1.00 96.56 200 LEU A N 1
ATOM 1576 C CA . LEU A 1 200 ? -6.629 -13.839 3.841 1.00 96.56 200 LEU A CA 1
ATOM 1577 C C . LEU A 1 200 ? -8.095 -14.021 3.407 1.00 96.56 200 LEU A C 1
ATOM 1579 O O . LEU A 1 200 ? -8.993 -13.541 4.104 1.00 96.56 200 LEU A O 1
ATOM 1583 N N . VAL A 1 201 ? -8.354 -14.728 2.302 1.00 95.19 201 VAL A N 1
ATOM 1584 C CA . VAL A 1 201 ? -9.711 -15.138 1.896 1.00 95.19 201 VAL A CA 1
ATOM 1585 C C . VAL A 1 201 ? -10.280 -16.164 2.878 1.00 95.19 201 VAL A C 1
ATOM 1587 O O . VAL A 1 201 ? -11.378 -15.964 3.392 1.00 95.19 201 VAL A O 1
ATOM 1590 N N . ASP A 1 202 ? -9.523 -17.207 3.219 1.00 94.94 202 ASP A N 1
ATOM 1591 C CA . ASP A 1 202 ? -9.959 -18.275 4.130 1.00 94.94 202 ASP A CA 1
ATOM 1592 C C . ASP A 1 202 ? -10.257 -17.759 5.546 1.00 94.94 202 ASP A C 1
ATOM 1594 O O . ASP A 1 202 ? -11.204 -18.194 6.206 1.00 94.94 202 ASP A O 1
ATOM 1598 N N . LYS A 1 203 ? -9.477 -16.782 6.024 1.00 95.69 203 LYS A N 1
ATOM 1599 C CA . LYS A 1 203 ? -9.719 -16.087 7.302 1.00 95.69 203 LYS A CA 1
ATOM 1600 C C . LYS A 1 203 ? -10.868 -15.069 7.214 1.00 95.69 203 LYS A C 1
ATOM 1602 O O . LYS A 1 203 ? -11.287 -14.503 8.227 1.00 95.69 203 LYS A O 1
ATOM 1607 N N . GLY A 1 204 ? -11.398 -14.833 6.015 1.00 96.69 204 GLY A N 1
ATOM 1608 C CA . GLY A 1 204 ? -12.447 -13.863 5.719 1.00 96.69 204 GLY A CA 1
ATOM 1609 C C . GLY A 1 204 ? -12.013 -12.412 5.903 1.00 96.69 204 GLY A C 1
ATOM 1610 O O . GLY A 1 204 ? -12.869 -11.556 6.077 1.00 96.69 204 GLY A O 1
ATOM 1611 N N . VAL A 1 205 ? -10.707 -12.129 5.898 1.00 97.81 205 VAL A N 1
ATOM 1612 C CA . VAL A 1 205 ? -10.187 -10.754 5.824 1.00 97.81 205 VAL A CA 1
ATOM 1613 C C . VAL A 1 205 ? -10.555 -10.150 4.471 1.00 97.81 205 VAL A C 1
ATOM 1615 O O . VAL A 1 205 ? -10.935 -8.988 4.400 1.00 97.81 205 VAL A O 1
ATOM 1618 N N . ILE A 1 206 ? -10.490 -10.947 3.403 1.00 97.38 206 ILE A N 1
ATOM 1619 C CA . ILE A 1 206 ? -11.003 -10.583 2.082 1.00 97.38 206 ILE A CA 1
ATOM 1620 C C . ILE A 1 206 ? -12.403 -11.181 1.937 1.00 97.38 206 ILE A C 1
ATOM 1622 O O . ILE A 1 206 ? -12.564 -12.399 1.951 1.00 97.38 206 ILE A O 1
ATOM 1626 N N . VAL A 1 207 ? -13.417 -10.326 1.800 1.00 96.00 207 VAL A N 1
ATOM 1627 C CA . VAL A 1 207 ? -14.839 -10.733 1.830 1.00 96.00 207 VAL A CA 1
ATOM 1628 C C . VAL A 1 207 ? -15.520 -10.706 0.465 1.00 96.00 207 VAL A C 1
ATOM 1630 O O . VAL A 1 207 ? -16.612 -11.245 0.301 1.00 96.00 207 VAL A O 1
ATOM 1633 N N . PHE A 1 208 ? -14.894 -10.075 -0.524 1.00 93.00 208 PHE A N 1
ATOM 1634 C CA . PHE A 1 208 ? -15.405 -9.997 -1.887 1.00 93.00 208 PHE A CA 1
ATOM 1635 C C . PHE A 1 208 ? -14.252 -9.822 -2.871 1.00 93.00 208 PHE A C 1
ATOM 1637 O O . PHE A 1 208 ? -13.299 -9.108 -2.564 1.00 93.00 208 PHE A O 1
ATOM 1644 N N . ILE A 1 209 ? -14.348 -10.449 -4.046 1.00 91.06 209 ILE A N 1
ATOM 1645 C CA . ILE A 1 209 ? -13.354 -10.372 -5.123 1.00 91.06 209 ILE A CA 1
ATOM 1646 C C . ILE A 1 209 ? -14.093 -10.275 -6.462 1.00 91.06 209 ILE A C 1
ATOM 1648 O O . ILE A 1 209 ? -15.026 -11.033 -6.712 1.00 91.06 209 ILE A O 1
ATOM 1652 N N . THR A 1 210 ? -13.656 -9.372 -7.336 1.00 86.00 210 THR A N 1
ATOM 1653 C CA . THR A 1 210 ? -14.105 -9.260 -8.729 1.00 86.00 210 THR A CA 1
ATOM 1654 C C . THR A 1 210 ? -12.947 -8.821 -9.630 1.00 86.00 210 THR A C 1
ATOM 1656 O O . THR A 1 210 ? -12.037 -8.134 -9.174 1.00 86.00 210 THR A O 1
ATOM 1659 N N . GLY A 1 211 ? -12.983 -9.181 -10.914 1.00 76.31 211 GLY A N 1
ATOM 1660 C CA . GLY A 1 211 ? -11.935 -8.861 -11.895 1.00 76.31 211 GLY A CA 1
ATOM 1661 C C . GLY A 1 211 ? -11.170 -10.089 -12.388 1.00 76.31 211 GLY A C 1
ATOM 1662 O O . GLY A 1 211 ? -11.358 -11.203 -11.893 1.00 76.31 211 GLY A O 1
ATOM 1663 N N . GLU A 1 212 ? -10.317 -9.879 -13.388 1.00 63.97 212 GLU A N 1
ATOM 1664 C CA . GLU A 1 212 ? -9.513 -10.936 -14.001 1.00 63.97 212 GLU A CA 1
ATOM 1665 C C . GLU A 1 212 ? -8.222 -11.168 -13.213 1.00 63.97 212 GLU A C 1
ATOM 1667 O O . GLU A 1 212 ? -7.148 -10.649 -13.517 1.00 63.97 212 GLU A O 1
ATOM 1672 N N . LYS A 1 213 ? -8.311 -12.039 -12.208 1.00 63.47 213 LYS A N 1
ATOM 1673 C CA . LYS A 1 213 ? -7.139 -12.810 -11.793 1.00 63.47 213 LYS A CA 1
ATOM 1674 C C . LYS A 1 213 ? -6.960 -13.870 -12.880 1.00 63.47 213 LYS A C 1
ATOM 1676 O O . LYS A 1 213 ? -7.919 -14.584 -13.161 1.00 63.47 213 LYS A O 1
ATOM 1681 N N . ASN A 1 214 ? -5.776 -14.004 -13.483 1.00 52.88 214 ASN A N 1
ATOM 1682 C CA . ASN A 1 214 ? -5.433 -15.221 -14.226 1.00 52.88 214 ASN A CA 1
ATOM 1683 C C . ASN A 1 214 ? -5.505 -16.398 -13.233 1.00 52.88 214 ASN A C 1
ATOM 1685 O O . ASN A 1 214 ? -4.513 -16.757 -12.603 1.00 52.88 214 ASN A O 1
ATOM 1689 N N . ARG A 1 215 ? -6.712 -16.931 -13.026 1.00 52.03 215 ARG A N 1
ATOM 1690 C CA . ARG A 1 215 ? -7.040 -18.134 -12.269 1.00 52.03 215 ARG A CA 1
ATOM 1691 C C . ARG A 1 215 ? -7.340 -19.205 -13.312 1.00 52.03 215 ARG A C 1
ATOM 1693 O O . ARG A 1 215 ? -8.508 -19.420 -13.627 1.00 52.03 215 ARG A O 1
ATOM 1700 N N . PRO A 1 216 ? -6.315 -19.834 -13.915 1.00 39.12 216 PRO A N 1
ATOM 1701 C CA . PRO A 1 216 ? -6.542 -21.143 -14.489 1.00 39.12 216 PRO A CA 1
ATOM 1702 C C . PRO A 1 216 ? -6.958 -22.036 -13.312 1.00 39.12 216 PRO A C 1
ATOM 1704 O O . PRO A 1 216 ? -6.184 -22.241 -12.381 1.00 39.12 216 PRO A O 1
ATOM 1707 N N . ASP A 1 217 ? -8.215 -22.466 -13.323 1.00 37.81 217 ASP A N 1
ATOM 1708 C CA . ASP A 1 217 ? -8.780 -23.500 -12.452 1.00 37.81 217 ASP A CA 1
ATOM 1709 C C . ASP A 1 217 ? -8.987 -23.141 -10.961 1.00 37.81 217 ASP A C 1
ATOM 1711 O O . ASP A 1 217 ? -8.381 -23.731 -10.065 1.00 37.81 217 ASP A O 1
ATOM 1715 N N . VAL A 1 218 ? -9.939 -22.2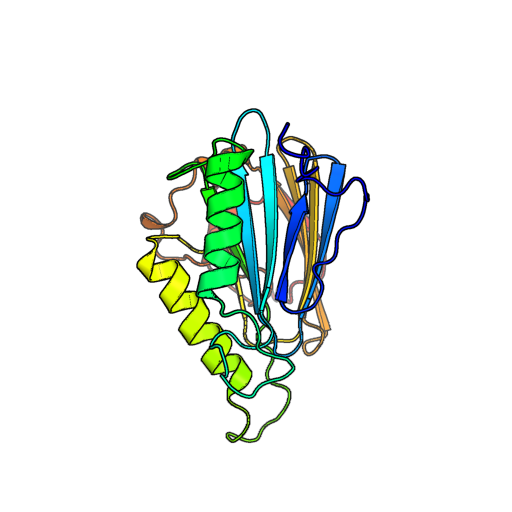33 -10.692 1.00 40.78 218 VAL A N 1
ATOM 1716 C CA . VAL A 1 218 ? -10.818 -22.328 -9.501 1.00 40.78 218 VAL A CA 1
ATOM 1717 C C . VAL A 1 218 ? -12.246 -22.557 -9.970 1.00 40.78 218 VAL A C 1
ATOM 1719 O O . VAL A 1 218 ? -12.683 -21.781 -10.850 1.00 40.78 218 VAL A O 1
#

Foldseek 3Di:
DPPPPPLADPDQEAEADQFGKHKYDANHKYKYWAEQWKKFWKWFDDVFIMIMMGTQQAQDADPPDPRHHAHLLRRVVVVQCCCCVVVVTDDLRMARAEIEHNEDPDPDPPDCRSVNNVVSNVVSCVVVVHFYQEYHGHAGKIWMWHHHTQKIWIKIAGPVVRFIKIWMFRNVLVSVDDVVPDPQPRAYDQDPPRPSVVVCVVSCRTVDMDTDRVDPDD

Mean predicted aligned error: 6.04 Å

Secondary structure (DSSP, 8-state):
-------S---SEE-PPTT-EEEE-TT-EEEEEESS-EEEEEEEESSSEEEEEE-BS-SS--TT-SS--S-HHHHHHHHHHIIIIIH---GGGEEEEEEEE-----SSTT--HHHHHHHHHHHHHHHTT--EEEEEESS-EEEEEEEETTEEEEEEEETTTTEEEEEEEEHHHHHH--GGG-SSPSB-SSSTT-HHHHHHHHTTSEEEEES----TT-

Nearest PDB structures (foldseek):
  2f9z-assembly2_D  TM=7.407E-01  e=4.738E-08  Thermotoga maritima MSB8
  6hxv-assembly1_B  TM=4.368E-01  e=9.339E-01  Danio rerio
  6hxv-assembly1_A  TM=4.680E-01  e=1.056E+00  Danio rerio

pLDDT: mean 87.63, std 14.79, range [32.41, 98.56]

Radius of gyration: 16.76 Å; Cα contacts (8 Å, |Δi|>4): 498; chains: 1; bounding box: 39×53×38 Å

Sequence (218 aa):
MKEERDVLNRDKYVMPGPDEVKCIAPGQTLILVLGSCISTVFIGRSRGYFLAANHIIIAKELQRGVIAKRSARHQIDEILAIFRDELDIAGKDLRCLHLVGAGRKVSGESFRVHRDNIEETRAVLSSGDIDIMFEDIMSYYTASYSLSGEQLSVFIEDKLADIHLSYIIDLERLFAFDPKQSENMPASALKPHNHGFEELVDKGVIVFITGEKNRPDV

Solvent-accessible surface area (backbone atoms only — not comparable to full-atom values): 11568 Å² total; per-residue (Å²): 133,80,81,81,74,75,74,57,65,89,57,56,67,43,62,51,50,86,64,27,73,42,44,43,48,63,72,21,30,43,45,46,81,25,46,44,25,34,30,54,32,34,39,33,47,61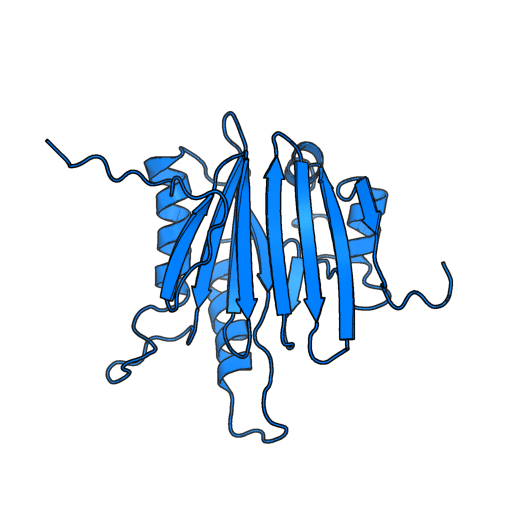,101,55,48,38,40,35,34,39,26,31,61,32,25,66,60,40,101,86,48,94,76,19,82,44,24,31,58,56,53,49,52,48,52,54,42,46,33,41,77,75,60,70,23,58,70,87,34,43,41,36,47,32,40,38,9,18,12,71,92,60,96,58,87,84,74,50,60,22,57,51,29,51,54,49,40,50,50,45,34,58,76,66,73,48,60,55,47,28,51,53,59,65,35,33,29,42,38,37,45,38,32,48,73,64,34,36,40,37,38,39,29,37,70,82,78,75,37,34,42,34,36,32,34,34,48,67,49,49,65,69,53,61,65,91,81,45,90,46,60,52,11,24,91,82,53,70,89,34,57,19,36,52,48,34,39,76,72,46,20,39,73,46,78,49,71,58,62,82,61,88,85,124